Protein AF-0000000070125589 (afdb_homodimer)

Structure (mmCIF, N/CA/C/O backbone):
data_AF-0000000070125589-model_v1
#
loop_
_entity.id
_entity.type
_entity.pdbx_description
1 polymer 'Uncharacterized protein'
#
loop_
_atom_site.group_PDB
_atom_site.id
_atom_site.type_symbol
_atom_site.label_atom_id
_atom_site.label_alt_id
_atom_site.label_comp_id
_atom_site.label_asym_id
_atom_site.label_entity_id
_atom_site.label_seq_id
_atom_site.pdbx_PDB_ins_code
_atom_site.Cartn_x
_atom_site.Cartn_y
_atom_site.Cartn_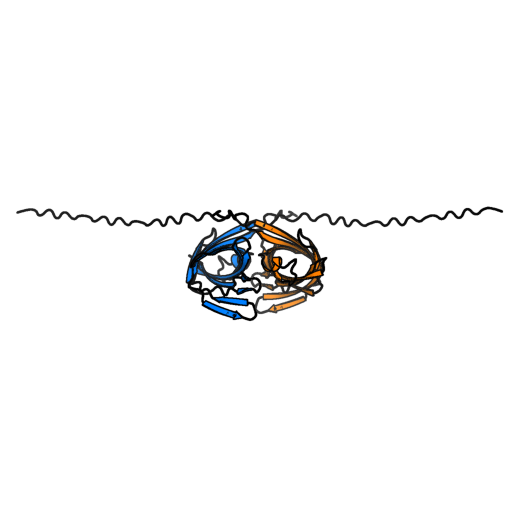z
_atom_site.occupancy
_atom_site.B_iso_or_equiv
_atom_site.auth_seq_id
_atom_site.auth_comp_id
_atom_site.auth_asym_id
_atom_site.auth_atom_id
_atom_site.pdbx_PDB_model_num
ATOM 1 N N . MET A 1 1 ? 28.406 68.312 46.125 1 35.88 1 MET A N 1
ATOM 2 C CA . MET A 1 1 ? 28.5 67.562 44.875 1 35.88 1 MET A CA 1
ATOM 3 C C . MET A 1 1 ? 27.922 66.125 45.031 1 35.88 1 MET A C 1
ATOM 5 O O . MET A 1 1 ? 28.516 65.312 45.719 1 35.88 1 MET A O 1
ATOM 9 N N . HIS A 1 2 ? 26.531 66.062 45.156 1 43.5 2 HIS A N 1
ATOM 10 C CA . HIS A 1 2 ? 25.656 64.938 45.406 1 43.5 2 HIS A CA 1
ATOM 11 C C . HIS A 1 2 ? 25.734 63.938 44.25 1 43.5 2 HIS A C 1
ATOM 13 O O . HIS A 1 2 ? 25.562 64.312 43.094 1 43.5 2 HIS A O 1
ATOM 19 N N . ILE A 1 3 ? 26.547 62.875 44.438 1 43.41 3 ILE A N 1
ATOM 20 C CA . ILE A 1 3 ? 26.859 61.781 43.531 1 43.41 3 ILE A CA 1
ATOM 21 C C . ILE A 1 3 ? 25.578 60.969 43.25 1 43.41 3 ILE A C 1
ATOM 23 O O . ILE A 1 3 ? 24.953 60.469 44.156 1 43.41 3 ILE A O 1
ATOM 27 N N . VAL A 1 4 ? 24.812 61.375 42.219 1 42.97 4 VAL A N 1
ATOM 28 C CA . VAL A 1 4 ? 23.625 60.656 41.75 1 42.97 4 VAL A CA 1
ATOM 29 C C . VAL A 1 4 ? 24.016 59.25 41.25 1 42.97 4 VAL A C 1
ATOM 31 O O . VAL A 1 4 ? 24.812 59.156 40.312 1 42.97 4 VAL A O 1
ATOM 34 N N . ALA A 1 5 ? 24.094 58.281 42.156 1 43.25 5 ALA A N 1
ATOM 35 C CA . ALA A 1 5 ? 24.344 56.906 41.812 1 43.25 5 ALA A CA 1
ATOM 36 C C . ALA A 1 5 ? 23.281 56.375 40.812 1 43.25 5 ALA A C 1
ATOM 38 O O . ALA A 1 5 ? 22.094 56.469 41.094 1 43.25 5 ALA A O 1
ATOM 39 N N . PHE A 1 6 ? 23.578 56.469 39.5 1 40.53 6 PHE A N 1
ATOM 40 C CA . PHE A 1 6 ? 22.734 55.938 38.438 1 40.53 6 PHE A CA 1
ATOM 41 C C . PHE A 1 6 ? 22.578 54.438 38.594 1 40.53 6 PHE A C 1
ATOM 43 O O . PHE A 1 6 ? 23.562 53.688 38.656 1 40.53 6 PHE A O 1
ATOM 50 N N . ILE A 1 7 ? 21.547 54 39.344 1 42.91 7 ILE A N 1
ATOM 51 C CA . ILE A 1 7 ? 21.234 52.562 39.5 1 42.91 7 ILE A CA 1
ATOM 52 C C . ILE A 1 7 ? 20.844 52 38.125 1 42.91 7 ILE A C 1
ATOM 54 O O . ILE A 1 7 ? 19.922 52.469 37.469 1 42.91 7 ILE A O 1
ATOM 58 N N . THR A 1 8 ? 21.828 51.625 37.312 1 44.28 8 THR A N 1
ATOM 59 C CA . THR A 1 8 ? 21.531 50.906 36.062 1 44.28 8 THR A CA 1
ATOM 60 C C . THR A 1 8 ? 20.766 49.625 36.344 1 44.28 8 THR A C 1
ATOM 62 O O . THR A 1 8 ? 21.25 48.75 37.031 1 44.28 8 THR A O 1
ATOM 65 N N . GLY A 1 9 ? 19.469 49.719 36.562 1 37.88 9 GLY A N 1
ATOM 66 C CA . GLY A 1 9 ? 18.672 48.531 36.719 1 37.88 9 GLY A CA 1
ATOM 67 C C . GLY A 1 9 ? 18.75 47.625 35.5 1 37.88 9 GLY A C 1
ATOM 68 O O . GLY A 1 9 ? 18.5 48.062 34.375 1 37.88 9 GLY A O 1
ATOM 69 N N . ALA A 1 10 ? 19.703 46.656 35.5 1 43.97 10 ALA A N 1
ATOM 70 C CA . ALA A 1 10 ? 19.781 45.625 34.469 1 43.97 10 ALA A CA 1
ATOM 71 C C . ALA A 1 10 ? 18.469 44.875 34.375 1 43.97 10 ALA A C 1
ATOM 73 O O . ALA A 1 10 ? 18.047 44.219 35.344 1 43.97 10 ALA A O 1
ATOM 74 N N . LEU A 1 11 ? 17.516 45.375 33.531 1 45.38 11 LEU A N 1
ATOM 75 C CA . LEU A 1 11 ? 16.344 44.562 33.219 1 45.38 11 LEU A CA 1
ATOM 76 C C . LEU A 1 11 ? 16.766 43.219 32.594 1 45.38 11 LEU A C 1
ATOM 78 O O . LEU A 1 11 ? 17.391 43.188 31.547 1 45.38 11 LEU A O 1
ATOM 82 N N . GLY A 1 12 ? 17.047 42.25 33.469 1 41.5 12 GLY A N 1
ATOM 83 C CA . GLY A 1 12 ? 17.25 40.906 32.969 1 41.5 12 GLY A CA 1
ATOM 84 C C . GLY A 1 12 ? 16.062 40.375 32.188 1 41.5 12 GLY A C 1
ATOM 85 O O . GLY A 1 12 ? 14.93 40.375 32.688 1 41.5 12 GLY A O 1
ATOM 86 N N . LEU A 1 13 ? 16.062 40.562 30.828 1 42.59 13 LEU A N 1
ATOM 87 C CA . LEU A 1 13 ? 15.062 39.938 29.969 1 42.59 13 LEU A CA 1
ATOM 88 C C . LEU A 1 13 ? 15 38.438 30.188 1 42.59 13 LEU A C 1
ATOM 90 O O . LEU A 1 13 ? 15.992 37.75 29.984 1 42.59 13 LEU A O 1
ATOM 94 N N . CYS A 1 14 ? 14.188 38 31.125 1 41.5 14 CYS A N 1
ATOM 95 C CA . CYS A 1 14 ? 13.914 36.562 31.234 1 41.5 14 CYS A CA 1
ATOM 96 C C . CYS A 1 14 ? 13.367 36.031 29.922 1 41.5 14 CYS A C 1
ATOM 98 O O . CYS A 1 14 ? 12.289 36.438 29.469 1 41.5 14 CYS A O 1
ATOM 100 N N . SER A 1 15 ? 14.172 35.688 29 1 43.81 15 SER A N 1
ATOM 101 C CA . SER A 1 15 ? 13.641 34.938 27.859 1 43.81 15 SER A CA 1
ATOM 102 C C . SER A 1 15 ? 12.867 33.719 28.297 1 43.81 15 SER A C 1
ATOM 104 O O . SER A 1 15 ? 13.422 32.844 28.953 1 43.81 15 SER A O 1
ATOM 106 N N . ALA A 1 16 ? 11.602 33.781 28.578 1 41.56 16 ALA A N 1
ATOM 107 C CA . ALA A 1 16 ? 10.805 32.594 28.734 1 41.56 16 ALA A CA 1
ATOM 108 C C . ALA A 1 16 ? 10.953 31.656 27.531 1 41.56 16 ALA A C 1
ATOM 110 O O . ALA A 1 16 ? 10.539 32 26.422 1 41.56 16 ALA A O 1
ATOM 111 N N . VAL A 1 17 ? 11.961 30.828 27.5 1 43.69 17 VAL A N 1
ATOM 112 C CA . VAL 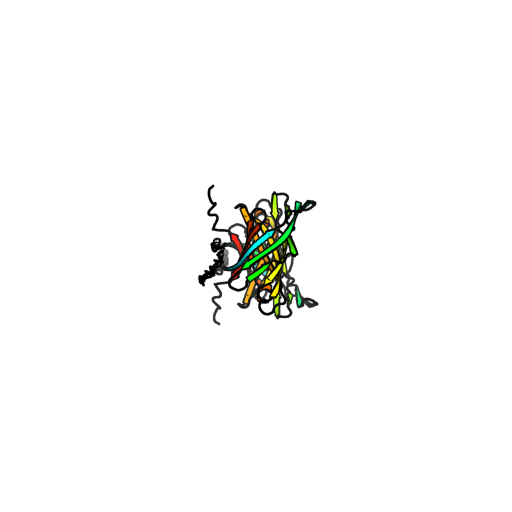A 1 17 ? 11.898 29.703 26.562 1 43.69 17 VAL A CA 1
ATOM 113 C C . VAL A 1 17 ? 10.57 28.969 26.734 1 43.69 17 VAL A C 1
ATOM 115 O O . VAL A 1 17 ? 10.273 28.453 27.812 1 43.69 17 VAL A O 1
ATOM 118 N N . VAL A 1 18 ? 9.516 29.422 26.078 1 38.03 18 VAL A N 1
ATOM 119 C CA . VAL A 1 18 ? 8.352 28.562 25.984 1 38.03 18 VAL A CA 1
ATOM 120 C C . VAL A 1 18 ? 8.789 27.141 25.594 1 38.03 18 VAL A C 1
ATOM 122 O O . VAL A 1 18 ? 9.289 26.922 24.484 1 38.03 18 VAL A O 1
ATOM 125 N N . ALA A 1 19 ? 9.312 26.344 26.469 1 38.72 19 ALA A N 1
ATOM 126 C CA . ALA A 1 19 ? 9.414 24.906 26.203 1 38.72 19 ALA A CA 1
ATOM 127 C C . ALA A 1 19 ? 8.086 24.359 25.672 1 38.72 19 ALA A C 1
ATOM 129 O O . ALA A 1 19 ? 7.082 24.359 26.391 1 38.72 19 ALA A O 1
ATOM 130 N N . SER A 1 20 ? 7.773 24.641 24.438 1 37.34 20 SER A N 1
ATOM 131 C CA . SER A 1 20 ? 6.688 23.797 23.953 1 37.34 20 SER A CA 1
ATOM 132 C C . SER A 1 20 ? 6.859 22.344 24.406 1 37.34 20 SER A C 1
ATOM 134 O O . SER A 1 20 ? 7.879 21.719 24.109 1 37.34 20 SER A O 1
ATOM 136 N N . ASN A 1 21 ? 6.574 22.094 25.625 1 37.94 21 ASN A N 1
ATOM 137 C CA . ASN A 1 21 ? 6.434 20.688 25.969 1 37.94 21 ASN A CA 1
ATOM 138 C C . ASN A 1 21 ? 5.691 19.922 24.875 1 37.94 21 ASN A C 1
ATOM 140 O O . ASN A 1 21 ? 4.461 19.891 24.859 1 37.94 21 ASN A O 1
ATOM 144 N N . LEU A 1 22 ? 6.086 20.016 23.672 1 37.81 22 LEU A N 1
ATOM 145 C CA . LEU A 1 22 ? 5.512 19 22.812 1 37.81 22 LEU A CA 1
ATOM 146 C C . LEU A 1 22 ? 5.402 17.672 23.547 1 37.81 22 LEU A C 1
ATOM 148 O O . LEU A 1 22 ? 6.418 17.031 23.859 1 37.81 22 LEU A O 1
ATOM 152 N N . GLU A 1 23 ? 4.613 17.672 24.641 1 41.19 23 GLU A N 1
ATOM 153 C CA . GLU A 1 23 ? 4.391 16.328 25.156 1 41.19 23 GLU A CA 1
ATOM 154 C C . GLU A 1 23 ? 4.555 15.281 24.062 1 41.19 23 GLU A C 1
ATOM 156 O O . GLU A 1 23 ? 4 15.422 22.969 1 41.19 23 GLU A O 1
ATOM 161 N N . ALA A 1 24 ? 5.656 14.68 24.031 1 46.47 24 ALA A N 1
AT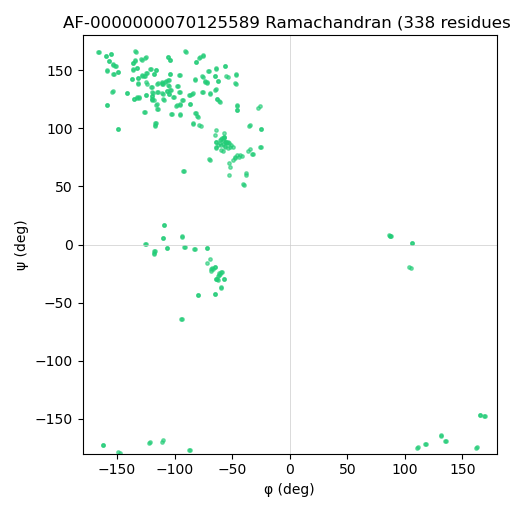OM 162 C CA . ALA A 1 24 ? 5.949 13.555 23.141 1 46.47 24 ALA A CA 1
ATOM 163 C C . ALA A 1 24 ? 4.695 12.727 22.875 1 46.47 24 ALA A C 1
ATOM 165 O O . ALA A 1 24 ? 4.133 12.133 23.797 1 46.47 24 ALA A O 1
ATOM 166 N N . ARG A 1 25 ? 3.867 13.219 22.031 1 56.66 25 ARG A N 1
ATOM 167 C CA . ARG A 1 25 ? 2.713 12.391 21.703 1 56.66 25 ARG A CA 1
ATOM 168 C C . ARG A 1 25 ? 3.088 10.906 21.703 1 56.66 25 ARG A C 1
ATOM 170 O O . ARG A 1 25 ? 4.117 10.523 21.125 1 56.66 25 ARG A O 1
ATOM 177 N N . GLN A 1 26 ? 2.676 10.289 22.812 1 58.25 26 GLN A N 1
ATOM 178 C CA . GLN A 1 26 ? 2.871 8.844 22.844 1 58.25 26 GLN A CA 1
ATOM 179 C C . GLN A 1 26 ? 2.43 8.203 21.531 1 58.25 26 GLN A C 1
ATOM 181 O O . GLN A 1 26 ? 1.366 8.539 21 1 58.25 26 GLN A O 1
ATOM 186 N N . LEU A 1 27 ? 3.383 7.668 20.906 1 62.53 27 LEU A N 1
ATOM 187 C CA . LEU A 1 27 ? 3.045 6.926 19.688 1 62.53 27 LEU A CA 1
ATOM 188 C C . LEU A 1 27 ? 1.847 6.016 19.922 1 62.53 27 LEU A C 1
ATOM 190 O O . LEU A 1 27 ? 1.78 5.32 20.938 1 62.53 27 LEU A O 1
ATOM 194 N N . ALA A 1 28 ? 0.842 6.301 19.141 1 69.5 28 ALA A N 1
ATOM 195 C CA . ALA A 1 28 ? -0.233 5.312 19.141 1 69.5 28 ALA A CA 1
ATOM 196 C C . ALA A 1 28 ? 0.322 3.9 19 1 69.5 28 ALA A C 1
ATOM 198 O O . ALA A 1 28 ? 1.454 3.715 18.547 1 69.5 28 ALA A O 1
ATOM 199 N N . PRO A 1 29 ? -0.378 2.969 19.656 1 78.88 29 PRO A N 1
ATOM 200 C CA . PRO A 1 29 ? 0.09 1.594 19.469 1 78.88 29 PRO A CA 1
ATOM 201 C C . PRO A 1 29 ? 0.347 1.252 18 1 78.88 29 PRO A C 1
ATOM 203 O O . PRO A 1 29 ? -0.386 1.708 17.125 1 78.88 29 PRO A O 1
ATOM 206 N N . VAL A 1 30 ? 1.392 0.561 17.781 1 86.12 30 VAL A N 1
ATOM 207 C CA . VAL A 1 30 ? 1.741 0.096 16.453 1 86.12 30 VAL A CA 1
ATOM 208 C C . VAL A 1 30 ? 0.643 -0.823 15.914 1 86.12 30 VAL A C 1
ATOM 210 O O . VAL A 1 30 ? 0.247 -1.779 16.594 1 86.12 30 VAL A O 1
ATOM 213 N N . PRO A 1 31 ? 0.12 -0.455 14.781 1 90.62 31 PRO A N 1
ATOM 214 C CA . PRO A 1 31 ? -0.862 -1.388 14.219 1 90.62 31 PRO A CA 1
ATOM 215 C C . PRO A 1 31 ? -0.299 -2.795 14.031 1 90.62 31 PRO A C 1
ATOM 217 O O . PRO A 1 31 ? 0.919 -2.969 13.945 1 90.62 31 PRO A O 1
ATOM 220 N N . SER A 1 32 ? -1.193 -3.732 14.07 1 92.5 32 SER A N 1
ATOM 221 C CA . SER A 1 32 ? -0.789 -5.113 13.828 1 92.5 32 SER A CA 1
ATOM 222 C C . SER A 1 32 ? -1.198 -5.574 12.43 1 92.5 32 SER A C 1
ATOM 224 O O . SER A 1 32 ? -2.025 -4.93 11.781 1 92.5 32 SER A O 1
ATOM 226 N N . LEU A 1 33 ? -0.507 -6.605 12 1 94.38 33 LEU A N 1
ATOM 227 C CA . LEU A 1 33 ? -0.841 -7.266 10.742 1 94.38 33 LEU A CA 1
ATOM 228 C C . LEU A 1 33 ? -1.53 -8.602 11 1 94.38 33 LEU A C 1
ATOM 230 O O . LEU A 1 33 ? -1.045 -9.414 11.797 1 94.38 33 LEU A O 1
ATOM 234 N N . THR A 1 34 ? -2.631 -8.75 10.344 1 94.38 34 THR A N 1
ATOM 235 C CA . THR A 1 34 ? -3.395 -9.992 10.438 1 94.38 34 THR A CA 1
ATOM 236 C C . THR A 1 34 ? -3.336 -10.766 9.117 1 94.38 34 THR A C 1
ATOM 238 O O . THR A 1 34 ? -3.447 -10.172 8.039 1 94.38 34 THR A O 1
ATOM 241 N N . HIS A 1 35 ? -3.201 -12.055 9.258 1 96.69 35 HIS A N 1
ATOM 242 C CA . HIS A 1 35 ? -3.113 -12.891 8.062 1 96.69 35 HIS A CA 1
ATOM 243 C C . HIS A 1 35 ? -4.395 -12.812 7.242 1 96.69 35 HIS A C 1
ATOM 245 O O . HIS A 1 35 ? -5.488 -13.031 7.766 1 96.69 35 HIS A O 1
ATOM 251 N N . LEU A 1 36 ? -4.223 -12.477 6.008 1 97.56 36 LEU A N 1
ATOM 252 C CA . LEU A 1 36 ? -5.352 -12.398 5.086 1 97.56 36 LEU A CA 1
ATOM 253 C C . LEU A 1 36 ? -5.523 -13.703 4.324 1 97.56 36 LEU A C 1
ATOM 255 O O . LEU A 1 36 ? -6.555 -14.367 4.449 1 97.56 36 LEU A O 1
ATOM 259 N N . TYR A 1 37 ? -4.574 -14.062 3.537 1 97.81 37 TYR A N 1
ATOM 260 C CA . TYR A 1 37 ? -4.496 -15.359 2.863 1 97.81 37 TYR A CA 1
ATOM 261 C C . TYR A 1 37 ? -3.07 -15.656 2.426 1 97.81 37 TYR A C 1
ATOM 263 O O . TYR A 1 37 ? -2.223 -14.766 2.389 1 97.81 37 TYR A O 1
ATOM 271 N N . SER A 1 38 ? -2.812 -16.938 2.137 1 97.62 38 SER A N 1
ATOM 272 C CA . SER A 1 38 ? -1.622 -17.406 1.424 1 97.62 38 SER A CA 1
ATOM 273 C C . SER A 1 38 ? -1.975 -17.922 0.033 1 97.62 38 SER A C 1
ATOM 275 O O . SER A 1 38 ? -2.992 -18.594 -0.145 1 97.62 38 SER A O 1
ATOM 277 N N . LEU A 1 39 ? -1.076 -17.5 -0.799 1 96.94 39 LEU A N 1
ATOM 278 C CA . LEU A 1 39 ? -1.322 -17.875 -2.189 1 96.94 39 LEU A CA 1
ATOM 279 C C . LEU A 1 39 ? -0.124 -18.609 -2.777 1 96.94 39 LEU A C 1
ATOM 281 O O . LEU A 1 39 ? 1.024 -18.266 -2.49 1 96.94 39 LEU A O 1
ATOM 285 N N . ASN A 1 40 ? -0.415 -19.641 -3.555 1 95.62 40 ASN A N 1
ATOM 286 C CA . ASN A 1 40 ? 0.524 -20.328 -4.43 1 95.62 40 ASN A CA 1
ATOM 287 C C . ASN A 1 40 ? 0.146 -20.172 -5.898 1 95.62 40 ASN A C 1
ATOM 289 O O . ASN A 1 40 ? -0.901 -20.656 -6.332 1 95.62 40 ASN A O 1
ATOM 293 N N . CYS A 1 41 ? 1.048 -19.516 -6.586 1 96.56 41 CYS A N 1
ATOM 294 C CA . CYS A 1 41 ? 0.748 -19.156 -7.965 1 96.56 41 CYS A CA 1
ATOM 295 C C . CYS A 1 41 ? 1.666 -19.891 -8.938 1 96.56 41 CYS A C 1
ATOM 297 O O . CYS A 1 41 ? 2.871 -20 -8.695 1 96.56 41 CYS A O 1
ATOM 299 N N . THR A 1 42 ? 1.059 -20.328 -10.016 1 97.38 42 THR A N 1
ATOM 300 C CA . THR A 1 42 ? 1.801 -20.922 -11.117 1 97.38 42 THR A CA 1
ATOM 301 C C . THR A 1 42 ? 2.055 -19.906 -12.219 1 97.38 42 THR A C 1
ATOM 303 O O . THR A 1 42 ? 1.15 -19.156 -12.594 1 97.38 42 THR A O 1
ATOM 306 N N . LEU A 1 43 ? 3.277 -19.969 -12.68 1 98.19 43 LEU A N 1
ATOM 307 C CA . LEU A 1 43 ? 3.684 -18.953 -13.656 1 98.19 43 LEU A CA 1
ATOM 308 C C . LEU A 1 43 ? 4.125 -19.609 -14.961 1 98.19 43 LEU A C 1
ATOM 310 O O . LEU A 1 43 ? 4.641 -20.734 -14.961 1 98.19 43 LEU A O 1
ATOM 314 N N . ASP A 1 44 ? 3.979 -18.938 -16.094 1 97.69 44 ASP A N 1
ATOM 315 C CA . ASP A 1 44 ? 4.664 -19.281 -17.328 1 97.69 44 ASP A CA 1
ATOM 316 C C . ASP A 1 44 ? 6 -18.547 -17.438 1 97.69 44 ASP A C 1
ATOM 318 O O . ASP A 1 44 ? 6.273 -17.625 -16.672 1 97.69 44 ASP A O 1
ATOM 322 N N . PRO A 1 45 ? 6.793 -19 -18.359 1 96.94 45 PRO A N 1
ATOM 323 C CA . PRO A 1 45 ? 8.078 -18.328 -18.547 1 96.94 45 PRO A CA 1
ATOM 324 C C . PRO A 1 45 ? 7.926 -16.828 -18.797 1 96.94 45 PRO A C 1
ATOM 326 O O . PRO A 1 45 ? 6.98 -16.406 -19.453 1 96.94 45 PRO A O 1
ATOM 329 N N . LYS A 1 46 ? 8.891 -16.125 -18.266 1 96.5 46 LYS A N 1
ATOM 330 C CA . LYS A 1 46 ? 8.891 -14.688 -18.438 1 96.5 46 LYS A CA 1
ATOM 331 C C . LYS A 1 46 ? 9.07 -14.32 -19.922 1 96.5 46 LYS A C 1
ATOM 333 O O . LYS A 1 46 ? 9.805 -14.984 -20.641 1 96.5 46 LYS A O 1
ATOM 338 N N . ILE A 1 47 ? 8.445 -13.273 -20.344 1 97.81 47 ILE A N 1
ATOM 339 C CA . ILE A 1 47 ? 8.617 -12.602 -21.625 1 97.81 47 ILE A CA 1
ATOM 340 C C . ILE A 1 47 ? 9.469 -11.344 -21.438 1 97.81 47 ILE A C 1
ATOM 342 O O . ILE A 1 47 ? 9.117 -10.453 -20.672 1 97.81 47 ILE A O 1
ATOM 346 N N . GLU A 1 48 ? 10.516 -11.227 -22.203 1 97.94 48 GLU A N 1
ATOM 347 C CA . GLU A 1 48 ? 11.375 -10.047 -22.141 1 97.94 48 GLU A CA 1
ATOM 348 C C . GLU A 1 48 ? 10.797 -8.898 -22.953 1 97.94 48 GLU A C 1
ATOM 350 O O . GLU A 1 48 ? 10.719 -8.984 -24.188 1 97.94 48 GLU A O 1
ATOM 355 N N . VAL A 1 49 ? 10.398 -7.871 -22.297 1 97.44 49 VAL A N 1
ATOM 356 C CA . VAL A 1 49 ? 9.992 -6.66 -23.016 1 97.44 49 VAL A CA 1
ATOM 357 C C . VAL A 1 49 ? 11.234 -5.875 -23.438 1 97.44 49 VAL A C 1
ATOM 359 O O . VAL A 1 49 ? 11.297 -5.359 -24.562 1 97.44 49 VAL A O 1
ATOM 362 N N . GLY A 1 50 ? 12.172 -5.793 -22.469 1 96.88 50 GLY A N 1
ATOM 363 C CA . GLY A 1 50 ? 13.469 -5.211 -22.797 1 96.88 50 GLY A CA 1
ATOM 364 C C . GLY A 1 50 ? 13.781 -3.963 -22 1 96.88 50 GLY A C 1
ATOM 365 O O . GLY A 1 50 ? 13.094 -3.656 -21.016 1 96.88 50 GLY A O 1
ATOM 366 N N . ASP A 1 51 ? 14.906 -3.254 -22.375 1 96.94 51 ASP A N 1
ATOM 367 C CA . ASP A 1 51 ? 15.344 -2.018 -21.734 1 96.94 51 ASP A CA 1
ATOM 368 C C . ASP A 1 51 ? 14.547 -0.822 -22.25 1 96.94 51 ASP A C 1
ATOM 370 O O . ASP A 1 51 ? 14.656 -0.452 -23.422 1 96.94 51 ASP A O 1
ATOM 374 N N . GLY A 1 52 ? 13.789 -0.357 -21.391 1 95.75 52 GLY A N 1
ATOM 375 C CA . GLY A 1 52 ? 13.016 0.829 -21.703 1 95.75 52 GLY A CA 1
ATOM 376 C C . GLY A 1 52 ? 13.461 2.061 -20.938 1 95.75 52 GLY A C 1
ATOM 377 O O . GLY A 1 52 ? 14.492 2.033 -20.266 1 95.75 52 GLY A O 1
ATOM 378 N N . PRO A 1 53 ? 12.688 3.119 -21 1 95.75 53 PRO A N 1
ATOM 379 C CA . PRO A 1 53 ? 13.094 4.379 -20.359 1 95.75 53 PRO A CA 1
ATOM 380 C C . PRO A 1 53 ? 13.133 4.285 -18.844 1 95.75 53 PRO A C 1
ATOM 382 O O . PRO A 1 53 ? 13.812 5.086 -18.188 1 95.75 53 PRO A O 1
ATOM 385 N N . TYR A 1 54 ? 12.453 3.344 -18.281 1 95.56 54 TYR A N 1
ATOM 386 C CA . TYR A 1 54 ? 12.344 3.273 -16.828 1 95.56 54 TYR A CA 1
ATOM 387 C C . TYR A 1 54 ? 13.188 2.129 -16.281 1 95.56 54 TYR A C 1
ATOM 389 O O . TYR A 1 54 ? 13.211 1.9 -15.07 1 95.56 54 TYR A O 1
ATOM 397 N N . GLY A 1 55 ? 13.781 1.395 -17.109 1 97.31 55 GLY A N 1
ATOM 398 C CA . GLY A 1 55 ? 14.539 0.212 -16.734 1 97.31 55 GLY A CA 1
ATOM 399 C C . GLY A 1 55 ? 14.188 -1.007 -17.562 1 97.31 55 GLY A C 1
ATOM 400 O O . GLY A 1 55 ? 13.617 -0.882 -18.641 1 97.31 55 GLY A O 1
ATOM 401 N N . LYS A 1 56 ? 14.602 -2.186 -17.062 1 98.44 56 LYS A N 1
ATOM 402 C CA . LYS A 1 56 ? 14.328 -3.434 -17.766 1 98.44 56 LYS A CA 1
ATOM 403 C C . LYS A 1 56 ? 12.953 -3.99 -17.391 1 98.44 56 LYS A C 1
ATOM 405 O O . LYS A 1 56 ? 12.703 -4.316 -16.234 1 98.44 56 LYS A O 1
ATOM 410 N N . ARG A 1 57 ? 12.102 -4.145 -18.406 1 98.56 57 ARG A N 1
ATOM 411 C CA . ARG A 1 57 ? 10.727 -4.586 -18.219 1 98.56 57 ARG A CA 1
ATOM 412 C C . ARG A 1 57 ? 10.547 -6.035 -18.672 1 98.56 57 ARG A C 1
ATOM 414 O O . ARG A 1 57 ? 11.086 -6.445 -19.703 1 98.56 57 ARG A O 1
ATOM 421 N N . VAL A 1 58 ? 9.797 -6.77 -17.812 1 98.44 58 VAL A N 1
ATOM 422 C CA . VAL A 1 58 ? 9.375 -8.117 -18.188 1 98.44 58 VAL A CA 1
ATOM 423 C C . VAL A 1 58 ? 7.867 -8.258 -17.984 1 98.44 58 VAL A C 1
ATOM 425 O O . VAL A 1 58 ? 7.246 -7.445 -17.297 1 98.44 58 VAL A O 1
ATOM 428 N N . ALA A 1 59 ? 7.316 -9.227 -18.656 1 98.56 59 ALA A N 1
ATOM 429 C CA . ALA A 1 59 ? 5.969 -9.711 -18.359 1 98.56 59 ALA A CA 1
ATOM 430 C C . ALA A 1 59 ? 5.992 -11.18 -17.969 1 98.56 59 ALA A C 1
ATOM 432 O O . ALA A 1 59 ? 6.523 -12.023 -18.703 1 98.56 59 ALA A O 1
ATOM 433 N N . ILE A 1 60 ? 5.457 -11.555 -16.797 1 98.44 60 ILE A N 1
ATOM 434 C CA . ILE A 1 60 ? 5.406 -12.93 -16.297 1 98.44 60 ILE A CA 1
ATOM 435 C C . ILE A 1 60 ? 3.953 -13.375 -16.172 1 98.44 60 ILE A C 1
ATOM 437 O O . ILE A 1 60 ? 3.256 -12.977 -15.234 1 98.44 60 ILE A O 1
ATOM 441 N N . PRO A 1 61 ? 3.523 -14.164 -17.062 1 98.62 61 PRO A N 1
ATOM 442 C CA . PRO A 1 61 ? 2.111 -14.555 -17.031 1 98.62 61 PRO A CA 1
ATOM 443 C C . PRO A 1 61 ? 1.743 -15.352 -15.789 1 98.62 61 PRO A C 1
ATOM 445 O O . PRO A 1 61 ? 2.492 -16.234 -15.375 1 98.62 61 PRO A O 1
ATOM 448 N N . ILE A 1 62 ? 0.694 -15.016 -15.195 1 98.31 62 ILE A N 1
ATOM 449 C CA . ILE A 1 62 ? 0.089 -15.727 -14.07 1 98.31 62 ILE A CA 1
ATOM 450 C C . ILE A 1 62 ? -1.003 -16.672 -14.586 1 98.31 62 ILE A C 1
ATOM 452 O O . ILE A 1 62 ? -2.029 -16.219 -15.094 1 98.31 62 ILE A O 1
ATOM 456 N N . ILE A 1 63 ? -0.9 -17.984 -14.344 1 98.38 63 ILE A N 1
ATOM 457 C CA . ILE A 1 63 ? -1.752 -18.875 -15.125 1 98.38 63 ILE A CA 1
ATOM 458 C C . ILE A 1 63 ? -2.566 -19.766 -14.18 1 98.38 63 ILE A C 1
ATOM 460 O O . ILE A 1 63 ? -3.277 -20.672 -14.625 1 98.38 63 ILE A O 1
ATOM 464 N N . GLY A 1 64 ? -2.418 -19.625 -12.938 1 98.25 64 GLY A N 1
ATOM 465 C CA . GLY A 1 64 ? -3.24 -20.406 -12.031 1 98.25 64 GLY A CA 1
ATOM 466 C C . GLY A 1 64 ? -2.68 -20.453 -10.617 1 98.25 64 GLY A C 1
ATOM 467 O O . GLY A 1 64 ? -1.71 -19.766 -10.305 1 98.25 64 GLY A O 1
ATOM 468 N N . GLY A 1 65 ? -3.371 -21.281 -9.789 1 98.19 65 GLY A N 1
ATOM 469 C CA . GLY A 1 65 ? -3 -21.469 -8.398 1 98.19 65 GLY A CA 1
ATOM 470 C C . GLY A 1 65 ? -4.184 -21.422 -7.449 1 98.19 65 GLY A C 1
ATOM 471 O O . GLY A 1 65 ? -5.336 -21.531 -7.879 1 98.19 65 GLY A O 1
ATOM 472 N N . THR A 1 66 ? -3.805 -21.359 -6.176 1 98.38 66 THR A N 1
ATOM 473 C CA . THR A 1 66 ? -4.82 -21.344 -5.129 1 98.38 66 THR A CA 1
ATOM 474 C C . THR A 1 66 ? -4.477 -20.297 -4.062 1 98.38 66 THR A C 1
ATOM 476 O O . THR A 1 66 ? -3.33 -19.844 -3.979 1 98.38 66 THR A O 1
ATOM 479 N N . PHE A 1 67 ? -5.473 -19.891 -3.406 1 98.25 67 PHE A N 1
ATOM 480 C CA . PHE A 1 67 ? -5.281 -19.062 -2.217 1 98.25 67 PHE A CA 1
ATOM 481 C C . PHE A 1 67 ? -6.195 -19.516 -1.088 1 98.25 67 PHE A C 1
ATOM 483 O O . PHE A 1 67 ? -7.289 -20.031 -1.337 1 98.25 67 PHE A O 1
ATOM 490 N N . GLU A 1 68 ? -5.711 -19.297 0.153 1 98.19 68 GLU A N 1
ATOM 491 C CA . GLU A 1 68 ? -6.492 -19.703 1.319 1 98.19 68 GLU A CA 1
ATOM 492 C C . GLU A 1 68 ? -6.145 -18.844 2.537 1 98.19 68 GLU A C 1
ATOM 494 O O . GLU A 1 68 ? -4.969 -18.625 2.822 1 98.19 68 GLU A O 1
ATOM 499 N N . GLY A 1 69 ? -7.164 -18.406 3.15 1 97.38 69 GLY A N 1
ATOM 500 C CA . GLY A 1 69 ? -7.07 -17.703 4.422 1 97.38 69 GLY A CA 1
ATOM 501 C C . GLY A 1 69 ? -8.281 -17.922 5.312 1 97.38 69 GLY A C 1
ATOM 502 O O . GLY A 1 69 ? -9.18 -18.688 4.969 1 97.38 69 GLY A O 1
ATOM 503 N N . PRO A 1 70 ? -8.281 -17.297 6.48 1 97.19 70 PRO A N 1
ATOM 504 C CA . PRO A 1 70 ? -9.344 -17.531 7.461 1 97.19 70 PRO A CA 1
ATOM 505 C C . PRO A 1 70 ? -10.719 -17.125 6.945 1 97.19 70 PRO A C 1
ATOM 507 O O . PRO A 1 70 ? -11.727 -17.719 7.344 1 97.19 70 PRO A O 1
ATOM 510 N N . ARG A 1 71 ? -10.734 -16.141 5.992 1 97.31 71 ARG A N 1
ATOM 511 C CA . ARG A 1 71 ? -12.039 -15.57 5.656 1 97.31 71 ARG A CA 1
ATOM 512 C C . ARG A 1 71 ? -12.375 -15.82 4.191 1 97.31 71 ARG A C 1
ATOM 514 O O . ARG A 1 71 ? -13.484 -15.516 3.744 1 97.31 71 ARG A O 1
ATOM 521 N N . LEU A 1 72 ? -11.445 -16.312 3.453 1 97.5 72 LEU A N 1
ATOM 522 C CA . LEU A 1 72 ? -11.672 -16.547 2.031 1 97.5 72 LEU A CA 1
ATOM 523 C C . LEU A 1 72 ? -10.695 -17.578 1.481 1 97.5 72 LEU A C 1
ATOM 525 O O . LEU A 1 72 ? -9.586 -17.719 1.993 1 97.5 72 LEU A O 1
ATOM 529 N N . LYS A 1 73 ? -11.133 -18.281 0.518 1 98.5 73 LYS A N 1
ATOM 530 C CA . LYS A 1 73 ? -10.32 -19.266 -0.195 1 98.5 73 LYS A CA 1
ATOM 531 C C . LYS A 1 73 ? -10.836 -19.469 -1.616 1 98.5 73 LYS A C 1
ATOM 533 O O . LYS A 1 73 ? -12.008 -19.203 -1.905 1 98.5 73 LYS A O 1
ATOM 538 N N . GLY A 1 74 ? -9.938 -19.906 -2.504 1 98.69 74 GLY A N 1
ATOM 539 C CA . GLY A 1 74 ? -10.336 -20.156 -3.879 1 98.69 74 GLY A CA 1
ATOM 540 C C . GLY A 1 74 ? -9.164 -20.391 -4.809 1 98.69 74 GLY A C 1
ATOM 541 O O . GLY A 1 74 ? -8.172 -21.016 -4.426 1 98.69 74 GLY A O 1
ATOM 542 N N . THR A 1 75 ? -9.375 -19.953 -6.066 1 98.81 75 THR A N 1
ATOM 543 C CA . THR A 1 75 ? -8.375 -20.203 -7.102 1 98.81 75 THR A CA 1
ATOM 544 C C . THR A 1 75 ? -7.969 -18.891 -7.777 1 98.81 75 THR A C 1
ATOM 546 O O . THR A 1 75 ? -8.648 -17.875 -7.637 1 98.81 75 THR A O 1
ATOM 549 N N . ILE A 1 76 ? -6.824 -18.984 -8.406 1 98.56 76 ILE A N 1
ATOM 550 C CA . ILE A 1 76 ? -6.312 -17.891 -9.219 1 98.56 76 ILE A CA 1
ATOM 551 C C . ILE A 1 76 ? -6.695 -18.109 -10.68 1 98.56 76 ILE A C 1
ATOM 553 O O . ILE A 1 76 ? -6.477 -19.188 -11.227 1 98.56 76 ILE A O 1
ATOM 557 N N . ARG A 1 77 ? -7.238 -17.094 -11.32 1 97.62 77 ARG A N 1
ATOM 558 C CA . ARG A 1 77 ? -7.637 -17.156 -12.727 1 97.62 77 ARG A CA 1
ATOM 559 C C . ARG A 1 77 ? -6.418 -17.125 -13.641 1 97.62 77 ARG A C 1
ATOM 561 O O . ARG A 1 77 ? -5.445 -16.422 -13.367 1 97.62 77 ARG A O 1
ATOM 568 N N . ASN A 1 78 ? -6.52 -17.953 -14.688 1 98.06 78 ASN A N 1
ATOM 569 C CA . ASN A 1 78 ? -5.543 -17.766 -15.758 1 98.06 78 ASN A CA 1
ATOM 570 C C . ASN A 1 78 ? -5.777 -16.469 -16.516 1 98.06 78 ASN A C 1
ATOM 572 O O . ASN A 1 78 ? -6.293 -16.484 -17.641 1 98.06 78 ASN A O 1
ATOM 576 N N . LEU A 1 79 ? -5.465 -15.477 -15.898 1 97.31 79 LEU A N 1
ATOM 577 C CA . LEU A 1 79 ? -5.695 -14.117 -16.359 1 97.31 79 LEU A CA 1
ATOM 578 C C . LEU A 1 79 ? -4.762 -13.133 -15.664 1 97.31 79 LEU A C 1
ATOM 580 O O . LEU A 1 79 ? -4.75 -13.047 -14.438 1 97.31 79 LEU A O 1
ATOM 584 N N . GLY A 1 80 ? -3.934 -12.422 -16.469 1 98.12 80 GLY A N 1
ATOM 585 C CA . GLY A 1 80 ? -3.092 -11.375 -15.914 1 98.12 80 GLY A CA 1
ATOM 586 C C . GLY A 1 80 ? -1.615 -11.727 -15.93 1 98.12 80 GLY A C 1
ATOM 587 O O . GLY A 1 80 ? -1.218 -12.734 -16.516 1 98.12 80 GLY A O 1
ATOM 588 N N . ALA A 1 81 ? -0.812 -10.836 -15.336 1 98.69 81 ALA A N 1
ATOM 589 C CA . ALA A 1 81 ? 0.643 -10.961 -15.352 1 98.69 81 ALA A CA 1
ATOM 590 C C . ALA A 1 81 ? 1.285 -10.031 -14.336 1 98.69 81 ALA A C 1
ATOM 592 O O . ALA A 1 81 ? 0.608 -9.18 -13.742 1 98.69 81 ALA A O 1
ATOM 593 N N . ASP A 1 82 ? 2.52 -10.297 -14.094 1 98.62 82 ASP A N 1
ATOM 594 C CA . ASP A 1 82 ? 3.432 -9.336 -13.492 1 98.62 82 ASP A CA 1
ATOM 595 C C . ASP A 1 82 ? 4.223 -8.586 -14.555 1 98.62 82 ASP A C 1
ATOM 597 O O . ASP A 1 82 ? 5.066 -9.172 -15.242 1 98.62 82 ASP A O 1
ATOM 601 N N . TRP A 1 83 ? 3.953 -7.336 -14.68 1 98.75 83 TRP A N 1
ATOM 602 C CA . TRP A 1 83 ? 4.781 -6.5 -15.539 1 98.75 83 TRP A CA 1
ATOM 603 C C . TRP A 1 83 ? 5.906 -5.848 -14.742 1 98.75 83 TRP A C 1
ATOM 605 O O . TRP A 1 83 ? 6.039 -4.621 -14.727 1 98.75 83 TRP A O 1
ATOM 615 N N . GLY A 1 84 ? 6.777 -6.664 -14.203 1 98.5 84 GLY A N 1
ATOM 616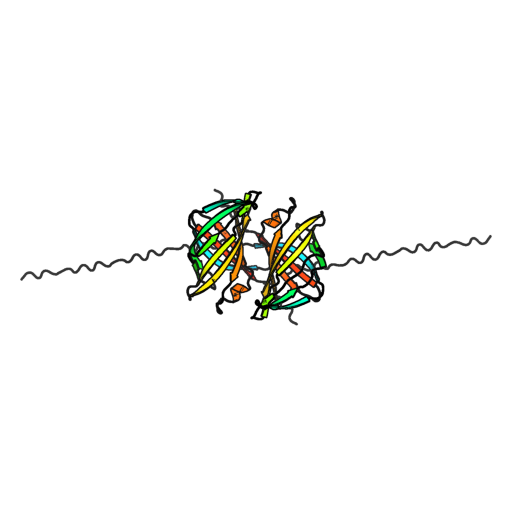 C CA . GLY A 1 84 ? 7.82 -6.227 -13.289 1 98.5 84 GLY A CA 1
ATOM 617 C C . GLY A 1 84 ? 8.898 -5.406 -13.969 1 98.5 84 GLY A C 1
ATOM 618 O O . GLY A 1 84 ? 9.18 -5.598 -15.156 1 98.5 84 GLY A O 1
ATOM 619 N N . LEU A 1 85 ? 9.469 -4.508 -13.234 1 98.62 85 LEU A N 1
ATOM 620 C CA . LEU A 1 85 ? 10.516 -3.613 -13.719 1 98.62 85 LEU A CA 1
ATOM 621 C C . LEU A 1 85 ? 11.766 -3.715 -12.844 1 98.62 85 LEU A C 1
ATOM 623 O O . LEU A 1 85 ? 11.68 -3.643 -11.617 1 98.62 85 LEU A O 1
ATOM 627 N N . THR A 1 86 ? 12.922 -3.93 -13.453 1 98.5 86 THR A N 1
ATOM 628 C CA . THR A 1 86 ? 14.195 -3.736 -12.773 1 98.5 86 THR A CA 1
ATOM 629 C C . THR A 1 86 ? 14.734 -2.328 -13.023 1 98.5 86 THR A C 1
ATOM 631 O O . THR A 1 86 ? 14.953 -1.935 -14.172 1 98.5 86 THR A O 1
ATOM 634 N N . ASP A 1 87 ? 14.984 -1.631 -11.906 1 97.62 87 ASP A N 1
ATOM 635 C CA . ASP A 1 87 ? 15.352 -0.227 -12.07 1 97.62 87 ASP A CA 1
ATOM 636 C C . ASP A 1 87 ? 16.844 -0.072 -12.289 1 97.62 87 ASP A C 1
ATOM 638 O O . ASP A 1 87 ? 17.562 -1.063 -12.445 1 97.62 87 ASP A O 1
ATOM 642 N N . ASN A 1 88 ? 17.266 1.155 -12.383 1 95.44 88 ASN A N 1
ATOM 643 C CA . ASN A 1 88 ? 18.641 1.448 -12.742 1 95.44 88 ASN A CA 1
ATOM 644 C C . ASN A 1 88 ? 19.594 1.114 -11.602 1 95.44 88 ASN A C 1
ATOM 646 O O . ASN A 1 88 ? 20.812 1.189 -11.766 1 95.44 88 ASN A O 1
ATOM 650 N N . ARG A 1 89 ? 19.109 0.706 -10.516 1 96.25 89 ARG A N 1
ATOM 651 C CA . ARG A 1 89 ? 19.953 0.264 -9.414 1 96.25 89 ARG A CA 1
ATOM 652 C C . ARG A 1 89 ? 19.844 -1.245 -9.219 1 96.25 89 ARG A C 1
ATOM 654 O O . ARG A 1 89 ? 20.312 -1.778 -8.211 1 96.25 89 ARG A O 1
ATOM 661 N N . GLY A 1 90 ? 19.156 -1.865 -10.094 1 96.88 90 GLY A N 1
ATOM 662 C CA . GLY A 1 90 ? 19.094 -3.318 -10.117 1 96.88 90 GLY A CA 1
ATOM 663 C C . GLY A 1 90 ? 18.016 -3.893 -9.234 1 96.88 90 GLY A C 1
ATOM 664 O O . GLY A 1 90 ? 17.953 -5.102 -9.008 1 96.88 90 GLY A O 1
ATOM 665 N N . ILE A 1 91 ? 17.203 -3.045 -8.695 1 97.81 91 ILE A N 1
ATOM 666 C CA . ILE A 1 91 ? 16.125 -3.514 -7.828 1 97.81 91 ILE A CA 1
ATOM 667 C C . ILE A 1 91 ? 14.906 -3.867 -8.664 1 97.81 91 ILE A C 1
ATOM 669 O O . ILE A 1 91 ? 14.461 -3.074 -9.5 1 97.81 91 ILE A O 1
ATOM 673 N N . PHE A 1 92 ? 14.359 -5.086 -8.461 1 98 92 PHE A N 1
ATOM 674 C CA . PHE A 1 92 ? 13.164 -5.539 -9.156 1 98 92 PHE A CA 1
ATOM 675 C C . PHE A 1 92 ? 11.906 -5.062 -8.438 1 98 92 PHE A C 1
ATOM 677 O O . PHE A 1 92 ? 11.781 -5.219 -7.223 1 98 92 PHE A O 1
ATOM 684 N N . HIS A 1 93 ? 10.992 -4.465 -9.164 1 98.56 93 HIS A N 1
ATOM 685 C CA . HIS A 1 93 ? 9.688 -4.008 -8.703 1 98.56 93 HIS A CA 1
ATOM 686 C C . HIS A 1 93 ? 8.555 -4.75 -9.414 1 98.56 93 HIS A C 1
ATOM 688 O O . HIS A 1 93 ? 8.227 -4.43 -10.555 1 98.56 93 HIS A O 1
ATOM 694 N N . PRO A 1 94 ? 7.961 -5.715 -8.711 1 98.62 94 PRO A N 1
ATOM 695 C CA . PRO A 1 94 ? 6.766 -6.309 -9.32 1 98.62 94 PRO A CA 1
ATOM 696 C C . PRO A 1 94 ? 5.625 -5.305 -9.469 1 98.62 94 PRO A C 1
ATOM 698 O O . PRO A 1 94 ? 5.527 -4.352 -8.695 1 98.62 94 PRO A O 1
ATOM 701 N N . ASP A 1 95 ? 4.832 -5.512 -10.406 1 98.62 95 ASP A N 1
ATOM 702 C CA . ASP A 1 95 ? 3.607 -4.777 -10.711 1 98.62 95 ASP A CA 1
ATOM 703 C C . ASP A 1 95 ? 2.576 -5.691 -11.375 1 98.62 95 ASP A C 1
ATOM 705 O O . ASP A 1 95 ? 2.623 -5.91 -12.586 1 98.62 95 ASP A O 1
ATOM 709 N N . THR A 1 96 ? 1.629 -6.172 -10.602 1 98.75 96 THR A N 1
ATOM 710 C CA . THR A 1 96 ? 0.777 -7.246 -11.102 1 98.75 96 THR A CA 1
ATOM 711 C C . THR A 1 96 ? -0.671 -6.781 -11.211 1 98.75 96 THR A C 1
ATOM 713 O O . THR A 1 96 ? -1.101 -5.887 -10.477 1 98.75 96 THR A O 1
ATOM 716 N N . ARG A 1 97 ? -1.364 -7.355 -12.141 1 98.69 97 ARG A N 1
ATOM 717 C CA . ARG A 1 97 ? -2.82 -7.418 -12.227 1 98.69 97 ARG A CA 1
ATOM 718 C C . ARG A 1 97 ? -3.291 -8.836 -12.531 1 98.69 97 ARG A C 1
ATOM 720 O O . ARG A 1 97 ? -2.795 -9.477 -13.461 1 98.69 97 ARG A O 1
ATOM 727 N N . TYR A 1 98 ? -4.184 -9.297 -11.695 1 98.62 98 TYR A N 1
ATOM 728 C CA . TYR A 1 98 ? -4.754 -10.625 -11.891 1 98.62 98 TYR A CA 1
ATOM 729 C C . TYR A 1 98 ? -6.047 -10.789 -11.094 1 98.62 98 TYR A C 1
ATOM 731 O O . TYR A 1 98 ? -6.629 -9.805 -10.641 1 98.62 98 TYR A O 1
ATOM 739 N N . GLY A 1 99 ? -6.559 -12.055 -11.094 1 98.5 99 GLY A N 1
ATOM 740 C CA . GLY A 1 99 ? -7.871 -12.25 -10.508 1 98.5 99 GLY A CA 1
ATOM 741 C C . GLY A 1 99 ? -7.957 -13.492 -9.641 1 98.5 99 GLY A C 1
ATOM 742 O O . GLY A 1 99 ? -7.375 -14.531 -9.977 1 98.5 99 GLY A O 1
ATOM 743 N N . LEU A 1 100 ? -8.711 -13.328 -8.562 1 98.56 100 LEU A N 1
ATOM 744 C CA . LEU A 1 100 ? -9.062 -14.453 -7.707 1 98.56 100 LEU A CA 1
ATOM 745 C C . LEU A 1 100 ? -10.539 -14.82 -7.875 1 98.56 100 LEU A C 1
ATOM 747 O O . LEU A 1 100 ? -11.391 -13.945 -8.031 1 98.56 100 LEU A O 1
ATOM 751 N N . THR A 1 101 ? -10.766 -16.047 -7.871 1 98.81 101 THR A N 1
ATOM 752 C CA . THR A 1 101 ? -12.125 -16.562 -7.781 1 98.81 101 THR A CA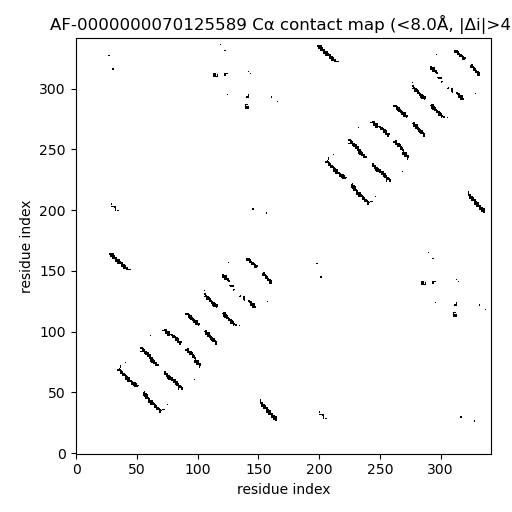 1
ATOM 753 C C . THR A 1 101 ? -12.32 -17.344 -6.488 1 98.81 101 THR A C 1
ATOM 755 O O . THR A 1 101 ? -11.648 -18.344 -6.258 1 98.81 101 THR A O 1
ATOM 758 N N . THR A 1 102 ? -13.281 -16.844 -5.684 1 98.81 102 THR A N 1
ATOM 759 C CA . THR A 1 102 ? -13.539 -17.562 -4.438 1 98.81 102 THR A CA 1
ATOM 760 C C . THR A 1 102 ? -14.328 -18.844 -4.707 1 98.81 102 THR A C 1
ATOM 762 O O . THR A 1 102 ? -14.969 -18.984 -5.75 1 98.81 102 THR A O 1
ATOM 765 N N . ASP A 1 103 ? -14.289 -19.734 -3.703 1 98.62 103 ASP A N 1
ATOM 766 C CA . ASP A 1 103 ? -14.984 -21.016 -3.832 1 98.62 103 ASP A CA 1
ATOM 767 C C . ASP A 1 103 ? -16.484 -20.797 -3.998 1 98.62 103 ASP A C 1
ATOM 769 O O . ASP A 1 103 ? -17.156 -21.594 -4.656 1 98.62 103 ASP A O 1
ATOM 773 N N . ASP A 1 104 ? -16.938 -19.797 -3.445 1 98.44 104 ASP A N 1
ATOM 774 C CA . ASP A 1 104 ? -18.375 -19.531 -3.525 1 98.44 104 ASP A CA 1
ATOM 775 C C . ASP A 1 104 ? -18.703 -18.609 -4.699 1 98.44 104 ASP A C 1
ATOM 777 O O . ASP A 1 104 ? -19.797 -18.062 -4.781 1 98.44 104 ASP A O 1
ATOM 781 N N . GLY A 1 105 ? -17.734 -18.281 -5.543 1 98.44 105 GLY A N 1
ATOM 782 C CA . GLY A 1 105 ? -18.031 -17.766 -6.871 1 98.44 105 GLY A CA 1
ATOM 783 C C . GLY A 1 105 ? -17.781 -16.281 -7.012 1 98.44 105 GLY A C 1
ATOM 784 O O . GLY A 1 105 ? -17.984 -15.703 -8.078 1 98.44 105 GLY A O 1
ATOM 785 N N . ALA A 1 106 ? -17.312 -15.641 -5.984 1 98.75 106 ALA A N 1
ATOM 786 C CA . ALA A 1 106 ? -17.031 -14.211 -6.09 1 98.75 106 ALA A CA 1
ATOM 787 C C . ALA A 1 106 ? -15.742 -13.969 -6.871 1 98.75 106 ALA A C 1
ATOM 789 O O . ALA A 1 106 ? -14.789 -14.742 -6.762 1 98.75 106 ALA A O 1
ATOM 790 N N . GLU A 1 107 ? -15.734 -12.844 -7.652 1 98.81 107 GLU A N 1
ATOM 791 C CA . GLU A 1 107 ? -14.555 -12.406 -8.383 1 98.81 107 GLU A CA 1
ATOM 792 C C . GLU A 1 107 ? -13.891 -11.219 -7.688 1 98.81 107 GLU A C 1
ATOM 794 O O . GLU A 1 107 ? -14.57 -10.281 -7.258 1 98.81 107 GLU A O 1
ATOM 799 N N . ILE A 1 108 ? -12.578 -11.336 -7.547 1 98.75 108 ILE A N 1
ATOM 800 C CA . ILE A 1 108 ? -11.789 -10.281 -6.918 1 98.75 108 ILE A CA 1
ATOM 801 C C . ILE A 1 108 ? -10.656 -9.859 -7.844 1 98.75 108 ILE A C 1
ATOM 803 O O . ILE A 1 108 ? -9.797 -10.672 -8.195 1 98.75 108 ILE A O 1
ATOM 807 N N . TYR A 1 109 ? -10.688 -8.633 -8.336 1 98.88 109 TYR A N 1
ATOM 808 C CA . TYR A 1 109 ? -9.578 -8.016 -9.055 1 98.88 109 TYR A CA 1
ATOM 809 C C . TYR A 1 109 ? -8.484 -7.582 -8.094 1 98.88 109 TYR A C 1
ATOM 811 O O . TYR A 1 109 ? -8.758 -6.938 -7.078 1 98.88 109 TYR A O 1
ATOM 819 N N . ILE A 1 110 ? -7.23 -7.945 -8.406 1 98.5 110 ILE A N 1
ATOM 820 C CA . ILE A 1 110 ? -6.152 -7.648 -7.477 1 98.5 110 ILE A CA 1
ATOM 821 C C . ILE A 1 110 ? -4.988 -7 -8.219 1 98.5 110 ILE A C 1
ATOM 823 O O . ILE A 1 110 ? -4.637 -7.418 -9.328 1 98.5 110 ILE A O 1
ATOM 827 N N . ARG A 1 111 ? -4.438 -6.004 -7.59 1 98.75 111 ARG A N 1
ATOM 828 C CA . ARG A 1 111 ? -3.146 -5.422 -7.949 1 98.75 111 ARG A CA 1
ATOM 829 C C . ARG A 1 111 ? -2.15 -5.547 -6.801 1 98.75 111 ARG A C 1
ATOM 831 O O . ARG A 1 111 ? -2.482 -5.254 -5.648 1 98.75 111 ARG A O 1
ATOM 838 N N . THR A 1 112 ? -0.972 -6.035 -7.098 1 98.75 112 THR A N 1
ATOM 839 C CA . THR A 1 112 ? 0.123 -6 -6.137 1 98.75 112 THR A CA 1
ATOM 840 C C . THR A 1 112 ? 1.354 -5.332 -6.742 1 98.75 112 THR A C 1
ATOM 842 O O . THR A 1 112 ? 1.601 -5.449 -7.941 1 98.75 112 THR A O 1
ATOM 845 N N . PHE A 1 113 ? 2.051 -4.629 -5.898 1 98.81 113 PHE A N 1
ATOM 846 C CA . PHE A 1 113 ? 3.287 -3.98 -6.316 1 98.81 113 PHE A CA 1
ATOM 847 C C . PHE A 1 113 ? 4.191 -3.715 -5.117 1 98.81 113 PHE A C 1
ATOM 849 O O . PHE A 1 113 ? 3.721 -3.646 -3.98 1 98.81 113 PHE A O 1
ATOM 856 N N . GLY A 1 114 ? 5.418 -3.566 -5.41 1 98.56 114 GLY A N 1
ATOM 857 C CA . GLY A 1 114 ? 6.426 -3.359 -4.383 1 98.56 114 GLY A CA 1
ATOM 858 C C . GLY A 1 114 ? 7.844 -3.553 -4.887 1 98.56 114 GLY A C 1
ATOM 859 O O . GLY A 1 114 ? 8.164 -3.164 -6.012 1 98.56 114 GLY A O 1
ATOM 860 N N . SER A 1 115 ? 8.648 -4.059 -3.943 1 98.5 115 SER A N 1
ATOM 861 C CA . SER A 1 115 ? 10.047 -4.113 -4.336 1 98.5 115 SER A CA 1
ATOM 862 C C . SER A 1 115 ? 10.766 -5.285 -3.672 1 98.5 115 SER A C 1
ATOM 864 O O . SER A 1 115 ? 10.445 -5.656 -2.543 1 98.5 115 SER A O 1
ATOM 866 N N . LYS A 1 116 ? 11.711 -5.758 -4.406 1 97.44 116 LYS A N 1
ATOM 867 C CA . LYS A 1 116 ? 12.656 -6.695 -3.812 1 97.44 116 LYS A CA 1
ATOM 868 C C . LYS A 1 116 ? 13.438 -6.039 -2.674 1 97.44 116 LYS A C 1
ATOM 870 O O . LYS A 1 116 ? 13.852 -4.883 -2.783 1 97.44 116 LYS A O 1
ATOM 875 N N . GLN A 1 117 ? 13.625 -6.871 -1.634 1 95.25 117 GLN A N 1
ATOM 876 C CA . GLN A 1 117 ? 14.312 -6.395 -0.437 1 95.25 117 GLN A CA 1
ATOM 877 C C . GLN A 1 117 ? 15.727 -6.953 -0.357 1 95.25 117 GLN A C 1
ATOM 879 O O . GLN A 1 117 ? 16.047 -7.957 -0.999 1 95.25 117 GLN A O 1
ATOM 884 N N . PRO A 1 118 ? 16.562 -6.309 0.461 1 89.38 118 PRO A N 1
ATOM 885 C CA . PRO A 1 118 ? 17.938 -6.781 0.603 1 89.38 118 PRO A CA 1
ATOM 886 C C . PRO A 1 118 ? 18.016 -8.203 1.151 1 89.38 118 PRO A C 1
ATOM 888 O O . PRO A 1 118 ? 18.984 -8.93 0.868 1 89.38 118 PRO A O 1
ATOM 891 N N . ASP A 1 119 ? 17.016 -8.648 1.858 1 84.12 119 ASP A N 1
ATOM 892 C CA . ASP A 1 119 ? 17.047 -9.984 2.445 1 84.12 119 ASP A CA 1
ATOM 893 C C . ASP A 1 119 ? 16.609 -11.039 1.43 1 84.12 119 ASP A C 1
ATOM 895 O O . ASP A 1 119 ? 16.531 -12.227 1.751 1 84.12 119 ASP A O 1
ATOM 899 N N . GLY A 1 120 ? 16.219 -10.594 0.297 1 86.12 120 GLY A N 1
ATOM 900 C CA . GLY A 1 120 ? 15.875 -11.516 -0.775 1 86.12 120 GLY A CA 1
ATOM 901 C C . GLY A 1 120 ? 14.383 -11.633 -1.001 1 86.12 120 GLY A C 1
ATOM 902 O O . GLY A 1 120 ? 13.938 -12.102 -2.051 1 86.12 120 GLY A O 1
ATOM 903 N N . GLY A 1 121 ? 13.648 -11.266 -0.037 1 90.12 121 GLY A N 1
ATOM 904 C CA . GLY A 1 121 ? 12.203 -11.281 -0.22 1 90.12 121 GLY A CA 1
ATOM 905 C C . GLY A 1 121 ? 11.695 -10.094 -1.014 1 90.12 121 GLY A C 1
ATOM 906 O O . GLY A 1 121 ? 12.438 -9.133 -1.258 1 90.12 121 GLY A O 1
ATOM 907 N N . ILE A 1 122 ? 10.5 -10.25 -1.53 1 96.25 122 ILE A N 1
ATOM 908 C CA . ILE A 1 122 ? 9.797 -9.141 -2.164 1 96.25 122 ILE A CA 1
ATOM 909 C C . ILE A 1 122 ? 8.609 -8.727 -1.302 1 96.25 122 ILE A C 1
ATOM 911 O O . ILE A 1 122 ? 7.789 -9.562 -0.915 1 96.25 122 ILE A O 1
ATOM 915 N N . TYR A 1 123 ? 8.57 -7.461 -0.953 1 97.81 123 TYR A N 1
ATOM 916 C CA . TYR A 1 123 ? 7.426 -6.934 -0.221 1 97.81 123 TYR A CA 1
ATOM 917 C C . TYR A 1 123 ? 6.426 -6.281 -1.169 1 97.81 123 TYR A C 1
ATOM 919 O O . TYR A 1 123 ? 6.816 -5.691 -2.18 1 97.81 123 TYR A O 1
ATOM 927 N N . LEU A 1 124 ? 5.137 -6.445 -0.771 1 98.38 124 LEU A N 1
ATOM 928 C CA . LEU A 1 124 ? 4.086 -6 -1.68 1 98.38 124 LEU A CA 1
ATOM 929 C C . LEU A 1 124 ? 3.049 -5.16 -0.943 1 98.38 124 LEU A C 1
ATOM 931 O O . LEU A 1 124 ? 2.701 -5.461 0.201 1 98.38 124 LEU A O 1
ATOM 935 N N . HIS A 1 125 ? 2.559 -4.137 -1.658 1 98.88 125 HIS A N 1
ATOM 936 C CA . HIS A 1 125 ? 1.218 -3.623 -1.409 1 98.88 125 HIS A CA 1
ATOM 937 C C . HIS A 1 125 ? 0.162 -4.461 -2.121 1 98.88 125 HIS A C 1
ATOM 939 O O . HIS A 1 125 ? 0.374 -4.902 -3.252 1 98.88 125 HIS A O 1
ATOM 945 N N . GLY A 1 126 ? -0.953 -4.637 -1.447 1 98.81 126 GLY A N 1
ATOM 946 C CA . GLY A 1 126 ? -2.082 -5.309 -2.07 1 98.81 126 GLY A CA 1
ATOM 947 C C . GLY A 1 126 ? -3.326 -4.445 -2.143 1 98.81 126 GLY A C 1
ATOM 948 O O . GLY A 1 126 ? -3.76 -3.885 -1.135 1 98.81 126 GLY A O 1
ATOM 949 N N . LEU A 1 127 ? -3.863 -4.352 -3.342 1 98.81 127 LEU A N 1
ATOM 950 C CA . LEU A 1 127 ? -5.113 -3.643 -3.592 1 98.81 127 LEU A CA 1
ATOM 951 C C . LEU A 1 127 ? -6.16 -4.578 -4.184 1 98.81 127 LEU A C 1
ATOM 953 O O . LEU A 1 127 ? -5.863 -5.352 -5.098 1 98.81 127 LEU A O 1
ATOM 957 N N . TYR A 1 128 ? -7.348 -4.469 -3.664 1 98.81 128 TYR A N 1
ATOM 958 C CA . TYR A 1 128 ? -8.43 -5.355 -4.074 1 98.81 128 TYR A CA 1
ATOM 959 C C . TYR A 1 128 ? -9.641 -4.559 -4.551 1 98.81 128 TYR A C 1
ATOM 961 O O . TYR A 1 128 ? -9.922 -3.477 -4.031 1 98.81 128 TYR A O 1
ATOM 969 N N . GLU A 1 129 ? -10.305 -5.148 -5.48 1 98.75 129 GLU A N 1
ATOM 970 C CA . GLU A 1 129 ? -11.586 -4.621 -5.926 1 98.75 129 GLU A CA 1
ATOM 971 C C . GLU A 1 129 ? -12.57 -5.746 -6.227 1 98.75 129 GLU A C 1
ATOM 973 O O . GLU A 1 129 ? -12.234 -6.703 -6.926 1 98.75 129 GLU A O 1
ATOM 978 N N . THR A 1 130 ? -13.789 -5.656 -5.68 1 98.75 130 THR A N 1
ATOM 979 C CA . THR A 1 130 ? -14.828 -6.645 -5.918 1 98.75 130 THR A CA 1
ATOM 980 C C . THR A 1 130 ? -16.219 -6.02 -5.766 1 98.75 130 THR A C 1
ATOM 982 O O . THR A 1 130 ? -16.391 -5.07 -5.004 1 98.75 130 THR A O 1
ATOM 985 N N . GLY A 1 131 ? -17.125 -6.496 -6.523 1 97.88 131 GLY A N 1
ATOM 986 C CA . GLY A 1 131 ? -18.516 -6.102 -6.391 1 97.88 131 GLY A CA 1
ATOM 987 C C . GLY A 1 131 ? -19.312 -7.004 -5.461 1 97.88 131 GLY A C 1
ATOM 988 O O . GLY A 1 131 ? -20.516 -6.816 -5.285 1 97.88 131 GLY A O 1
ATOM 989 N N . SER A 1 132 ? -18.688 -8.023 -4.938 1 98.44 132 SER A N 1
ATOM 990 C CA . SER A 1 132 ? -19.359 -8.961 -4.047 1 98.44 132 SER A CA 1
ATOM 991 C C . SER A 1 132 ? -19.688 -8.312 -2.711 1 98.44 132 SER A C 1
ATOM 993 O O . SER A 1 132 ? -18.812 -7.766 -2.043 1 98.44 132 SER A O 1
ATOM 995 N N . ASP A 1 133 ? -20.906 -8.445 -2.293 1 97.81 133 ASP A N 1
ATOM 996 C CA . ASP A 1 133 ? -21.297 -7.918 -0.991 1 97.81 133 ASP A CA 1
ATOM 997 C C . ASP A 1 133 ? -20.562 -8.641 0.139 1 97.81 133 ASP A C 1
ATOM 999 O O . ASP A 1 133 ? -20.141 -8.008 1.107 1 97.81 133 ASP A O 1
ATOM 1003 N N . LYS A 1 134 ? -20.469 -9.953 0.016 1 98 134 LYS A N 1
ATOM 1004 C CA . LYS A 1 134 ? -19.844 -10.758 1.057 1 98 134 LYS A CA 1
ATOM 1005 C C . LYS A 1 134 ? -18.391 -10.344 1.276 1 98 134 LYS A C 1
ATOM 1007 O O . LYS A 1 134 ? -17.906 -10.336 2.41 1 98 134 LYS A O 1
ATOM 1012 N N . TYR A 1 135 ? -17.688 -9.984 0.217 1 98.44 135 TYR A N 1
ATOM 1013 C CA . TYR A 1 135 ? -16.266 -9.695 0.299 1 98.44 135 TYR A CA 1
ATOM 1014 C C . TYR A 1 135 ? -16 -8.203 0.116 1 98.44 135 TYR A C 1
ATOM 1016 O O . TYR A 1 135 ? -14.875 -7.797 -0.187 1 98.44 135 TYR A O 1
ATOM 1024 N N . TRP A 1 136 ? -17.016 -7.375 0.26 1 97.75 136 TRP A N 1
ATOM 1025 C CA . TRP A 1 136 ? -16.891 -5.941 0.016 1 97.75 136 TRP A CA 1
ATOM 1026 C C . TRP A 1 136 ? -15.805 -5.332 0.894 1 97.75 136 TRP A C 1
ATOM 1028 O O . TRP A 1 136 ? -15.133 -4.379 0.488 1 97.75 136 TRP A O 1
ATOM 1038 N N . TRP A 1 137 ? -15.586 -5.926 2.092 1 96.94 137 TRP A N 1
ATOM 1039 C CA . TRP A 1 137 ? -14.609 -5.422 3.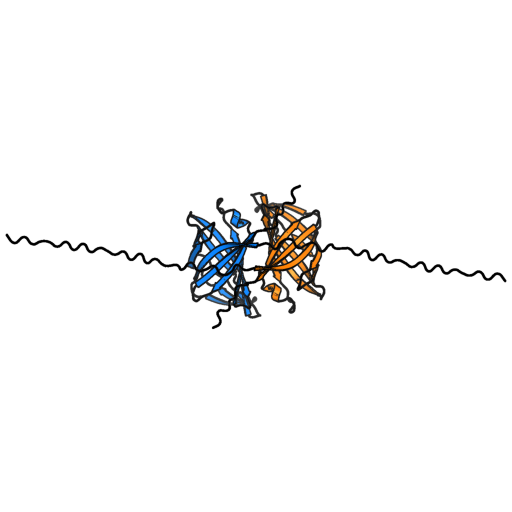049 1 96.94 137 TRP A CA 1
ATOM 1040 C C . TRP A 1 137 ? -13.211 -5.395 2.439 1 96.94 137 TRP A C 1
ATOM 1042 O O . TRP A 1 137 ? -12.359 -4.594 2.842 1 96.94 137 TRP A O 1
ATOM 1052 N N . LEU A 1 138 ? -12.922 -6.16 1.454 1 98.38 138 LEU A N 1
ATOM 1053 C CA . LEU A 1 138 ? -11.617 -6.207 0.804 1 98.38 138 LEU A CA 1
ATOM 1054 C C . LEU A 1 138 ? -11.297 -4.875 0.131 1 98.38 138 LEU A C 1
ATOM 1056 O O . LEU A 1 138 ? -10.133 -4.492 0.027 1 98.38 138 LEU A O 1
ATOM 1060 N N . ASN A 1 139 ? -12.305 -4.148 -0.314 1 98.19 139 ASN A N 1
ATOM 1061 C CA . ASN A 1 139 ? -12.109 -2.893 -1.032 1 98.19 139 ASN A CA 1
ATOM 1062 C C . ASN A 1 139 ? -11.469 -1.832 -0.141 1 98.19 139 ASN A C 1
ATOM 1064 O O . ASN A 1 139 ? -10.891 -0.864 -0.64 1 98.19 139 ASN A O 1
ATOM 1068 N N . ASP A 1 140 ? -11.555 -2.039 1.194 1 97.81 140 ASP A N 1
ATOM 1069 C CA . ASP A 1 140 ? -11.258 -0.935 2.1 1 97.81 140 ASP A CA 1
ATOM 1070 C C . ASP A 1 140 ? -10.055 -1.258 2.979 1 97.81 140 ASP A C 1
ATOM 1072 O O . ASP A 1 140 ? -9.578 -0.402 3.727 1 97.81 140 ASP A O 1
ATOM 1076 N N . ILE A 1 141 ? -9.516 -2.432 2.922 1 97.62 141 ILE A N 1
ATOM 1077 C CA . ILE A 1 141 ? -8.406 -2.777 3.811 1 97.62 141 ILE A CA 1
ATOM 1078 C C . ILE A 1 141 ? -7.098 -2.242 3.236 1 97.62 141 ILE A C 1
ATOM 1080 O O . ILE A 1 141 ? -7.016 -1.938 2.045 1 97.62 141 ILE A O 1
ATOM 1084 N N . VAL A 1 142 ? -6.172 -2.064 4.086 1 98.25 142 VAL A N 1
ATOM 1085 C CA . VAL A 1 142 ? -4.781 -1.823 3.713 1 98.25 142 VAL A CA 1
ATOM 1086 C C . VAL A 1 142 ? -3.965 -3.1 3.902 1 98.25 142 VAL A C 1
ATOM 1088 O O . VAL A 1 142 ? -3.771 -3.559 5.031 1 98.25 142 VAL A O 1
ATOM 1091 N N . ALA A 1 143 ? -3.559 -3.6 2.781 1 98.5 143 ALA A N 1
ATOM 1092 C CA . ALA A 1 143 ? -2.93 -4.918 2.799 1 98.5 143 ALA A CA 1
ATOM 1093 C C . ALA A 1 143 ? -1.487 -4.844 2.307 1 98.5 143 ALA A C 1
ATOM 1095 O O . ALA A 1 143 ? -1.162 -4.027 1.44 1 98.5 143 ALA A O 1
ATOM 1096 N N . VAL A 1 144 ? -0.673 -5.707 2.893 1 98.25 144 VAL A N 1
ATOM 1097 C CA . VAL A 1 144 ? 0.719 -5.895 2.498 1 98.25 144 VAL A CA 1
ATOM 1098 C C . VAL A 1 144 ? 1.033 -7.383 2.398 1 98.25 144 VAL A C 1
ATOM 1100 O O . VAL A 1 144 ? 0.258 -8.219 2.867 1 98.25 144 VAL A O 1
ATOM 1103 N N . GLY A 1 145 ? 2.164 -7.664 1.782 1 97.06 145 GLY A N 1
ATOM 1104 C CA . GLY A 1 145 ? 2.475 -9.07 1.607 1 97.06 145 GLY A CA 1
ATOM 1105 C C . GLY A 1 145 ? 3.961 -9.344 1.462 1 97.06 145 GLY A C 1
ATOM 1106 O O . GLY A 1 145 ? 4.746 -8.414 1.233 1 97.06 145 GLY A O 1
ATOM 1107 N N . VAL A 1 146 ? 4.312 -10.609 1.629 1 96.5 146 VAL A N 1
ATOM 1108 C CA . VAL A 1 146 ? 5.656 -11.133 1.403 1 96.5 146 VAL A CA 1
ATOM 1109 C C . VAL A 1 146 ? 5.617 -12.211 0.319 1 96.5 146 VAL A C 1
ATOM 1111 O O . VAL A 1 146 ? 4.84 -13.164 0.408 1 96.5 146 VAL A O 1
ATOM 1114 N N . LEU A 1 147 ? 6.426 -11.969 -0.648 1 95.94 147 LEU A N 1
ATOM 1115 C CA . LEU A 1 147 ? 6.516 -12.898 -1.771 1 95.94 147 LEU A CA 1
ATOM 1116 C C . LEU A 1 147 ? 7.855 -13.625 -1.767 1 95.94 147 LEU A C 1
ATOM 1118 O O . LEU A 1 147 ? 8.906 -12.992 -1.607 1 95.94 147 LEU A O 1
ATOM 1122 N N . LYS A 1 148 ? 7.75 -14.898 -1.884 1 92.62 148 LYS A N 1
ATOM 1123 C CA . LYS A 1 148 ? 8.898 -15.773 -2.141 1 92.62 148 LYS A CA 1
ATOM 1124 C C . LYS A 1 148 ? 8.781 -16.453 -3.502 1 92.62 148 LYS A C 1
ATOM 1126 O O . LYS A 1 148 ? 7.723 -16.984 -3.848 1 92.62 148 LYS A O 1
ATOM 1131 N N . SER A 1 149 ? 9.859 -16.344 -4.191 1 91.12 149 SER A N 1
ATOM 1132 C CA . SER A 1 149 ? 9.805 -16.875 -5.551 1 91.12 149 SER A CA 1
ATOM 1133 C C . SER A 1 149 ? 10.555 -18.188 -5.66 1 91.12 149 SER A C 1
ATOM 1135 O O . SER A 1 149 ? 11.609 -18.359 -5.039 1 91.12 149 SER A O 1
ATOM 1137 N N . GLY A 1 150 ? 9.984 -19.078 -6.445 1 88.31 150 GLY A N 1
ATOM 1138 C CA . GLY A 1 150 ? 10.664 -20.281 -6.914 1 88.31 150 GLY A CA 1
ATOM 1139 C C . GLY A 1 150 ? 10.727 -20.375 -8.43 1 88.31 150 GLY A C 1
ATOM 1140 O O . GLY A 1 150 ? 10.57 -19.375 -9.125 1 88.31 150 GLY A O 1
ATOM 1141 N N . THR A 1 151 ? 11.141 -21.547 -8.867 1 89.62 151 THR A N 1
ATOM 1142 C CA . THR A 1 151 ? 11.188 -21.766 -10.312 1 89.62 151 THR A CA 1
ATOM 1143 C C . THR A 1 151 ? 9.797 -22.062 -10.852 1 89.62 151 THR A C 1
ATOM 1145 O O . THR A 1 151 ? 9.281 -23.172 -10.68 1 89.62 151 THR A O 1
ATOM 1148 N N . GLY A 1 152 ? 9.195 -21.156 -11.445 1 93 152 GLY A N 1
ATOM 1149 C CA . GLY A 1 152 ? 7.891 -21.328 -12.07 1 93 152 GLY A CA 1
ATOM 1150 C C . GLY A 1 152 ? 6.734 -21.125 -11.109 1 93 152 GLY A C 1
ATOM 1151 O O . GLY A 1 152 ? 5.598 -21.484 -11.406 1 93 152 GLY A O 1
ATOM 1152 N N . TRP A 1 153 ? 7.023 -20.688 -9.961 1 94.94 153 TRP A N 1
ATOM 1153 C CA . TRP A 1 153 ? 5.969 -20.438 -8.984 1 94.94 153 TRP A CA 1
ATOM 1154 C C . TRP A 1 153 ? 6.379 -19.328 -8.016 1 94.94 153 TRP A C 1
ATOM 1156 O O . TRP A 1 153 ? 7.566 -19.047 -7.859 1 94.94 153 TRP A O 1
ATOM 1166 N N . VAL A 1 154 ? 5.355 -18.672 -7.488 1 95.69 154 VAL A N 1
ATOM 1167 C CA . VAL A 1 154 ? 5.598 -17.812 -6.34 1 95.69 154 VAL A CA 1
ATOM 1168 C C . VAL A 1 154 ? 4.621 -18.156 -5.219 1 95.69 154 VAL A C 1
ATOM 1170 O O . VAL A 1 154 ? 3.486 -18.562 -5.473 1 95.69 154 VAL A O 1
ATOM 1173 N N . TYR A 1 155 ? 5.141 -18.016 -4.004 1 95.62 155 TYR A N 1
ATOM 1174 C CA . TYR A 1 155 ? 4.344 -18.031 -2.785 1 95.62 155 TYR A CA 1
ATOM 1175 C C . TYR A 1 155 ? 4.215 -16.641 -2.193 1 95.62 155 TYR A C 1
ATOM 1177 O O . TYR A 1 155 ? 5.203 -15.906 -2.1 1 95.62 155 TYR A O 1
ATOM 1185 N N . ILE A 1 156 ? 2.99 -16.281 -1.851 1 96.75 156 ILE A N 1
ATOM 1186 C CA . ILE A 1 156 ? 2.766 -14.969 -1.249 1 96.75 156 ILE A CA 1
ATOM 1187 C C . ILE A 1 156 ? 1.915 -15.125 0.01 1 96.75 156 ILE A C 1
ATOM 1189 O O . ILE A 1 156 ? 0.835 -15.719 -0.029 1 96.75 156 ILE A O 1
ATOM 1193 N N . ASP A 1 157 ? 2.389 -14.602 1.082 1 96.62 157 ASP A N 1
ATOM 1194 C CA . ASP A 1 157 ? 1.576 -14.383 2.275 1 96.62 157 ASP A CA 1
ATOM 1195 C C . ASP A 1 157 ? 1.103 -12.93 2.355 1 96.62 157 ASP A C 1
ATOM 1197 O O . ASP A 1 157 ? 1.918 -12.008 2.432 1 96.62 157 ASP A O 1
ATOM 1201 N N . MET A 1 158 ? -0.212 -12.797 2.344 1 97.69 158 MET A N 1
ATOM 1202 C CA . MET A 1 158 ? -0.797 -11.461 2.449 1 97.69 158 MET A CA 1
ATOM 1203 C C . MET A 1 158 ? -1.349 -11.219 3.852 1 97.69 158 MET A C 1
ATOM 1205 O O . MET A 1 158 ? -1.922 -12.125 4.461 1 97.69 158 MET A O 1
ATOM 1209 N N . TYR A 1 159 ? -1.243 -9.953 4.273 1 97.25 159 TYR A N 1
ATOM 1210 C CA . TYR A 1 159 ? -1.729 -9.469 5.559 1 97.25 159 TYR A CA 1
ATOM 1211 C C . TYR A 1 159 ? -2.49 -8.156 5.398 1 97.25 159 TYR A C 1
ATOM 1213 O O . TYR A 1 159 ? -2.332 -7.461 4.395 1 97.25 159 TYR A O 1
ATOM 1221 N N . TYR A 1 160 ? -3.318 -7.871 6.355 1 97.06 160 TYR A N 1
ATOM 1222 C CA . TYR A 1 160 ? -3.939 -6.555 6.375 1 97.06 160 TYR A CA 1
ATOM 1223 C C . TYR A 1 160 ? -3.855 -5.934 7.766 1 97.06 160 TYR A C 1
ATOM 1225 O O . TYR A 1 160 ? -3.793 -6.645 8.766 1 97.06 160 TYR A O 1
ATOM 1233 N N . MET A 1 161 ? -3.832 -4.605 7.734 1 95.38 161 MET A N 1
ATOM 1234 C CA . MET A 1 161 ? -3.645 -3.818 8.953 1 95.38 161 MET A CA 1
ATOM 1235 C C . MET A 1 161 ? -4.887 -3.877 9.836 1 95.38 161 MET A C 1
ATOM 1237 O O . MET A 1 161 ? -6.012 -3.795 9.336 1 95.38 161 MET A O 1
ATOM 1241 N N . VAL A 1 162 ? -4.613 -3.99 11.141 1 90.94 162 VAL A N 1
ATOM 1242 C CA . VAL A 1 162 ? -5.645 -3.863 12.172 1 90.94 162 VAL A CA 1
ATOM 1243 C C . VAL A 1 162 ? -5.133 -2.986 13.312 1 90.94 162 VAL A C 1
ATOM 1245 O O . VAL A 1 162 ? -3.953 -3.045 13.664 1 90.94 162 VAL A O 1
ATOM 1248 N N . ASP A 1 163 ? -5.797 -1.938 13.695 1 76.19 163 ASP A N 1
ATOM 1249 C CA . ASP A 1 163 ? -5.363 -1.119 14.82 1 76.19 163 ASP A CA 1
ATOM 1250 C C . ASP A 1 163 ? -5.848 -1.709 16.141 1 76.19 163 ASP A C 1
ATOM 1252 O O . ASP A 1 163 ? -7.055 -1.854 16.359 1 76.19 163 ASP A O 1
ATOM 1256 N N . ASP A 1 164 ? -4.852 -2.338 16.859 1 65.44 164 ASP A N 1
ATOM 1257 C CA . ASP A 1 164 ? -5.172 -2.928 18.156 1 65.44 164 ASP A CA 1
ATOM 1258 C C . ASP A 1 164 ? -5.504 -1.849 19.172 1 65.44 164 ASP A C 1
ATOM 1260 O O . ASP A 1 164 ? -5.938 -2.156 20.281 1 65.44 164 ASP A O 1
ATOM 1264 N N . GLY A 1 165 ? -5.105 -0.55 19 1 54.91 165 GLY A N 1
ATOM 1265 C CA . GLY A 1 165 ? -5.25 0.476 20.016 1 54.91 165 GLY A CA 1
ATOM 1266 C C . GLY A 1 165 ? -6.691 0.871 20.266 1 54.91 165 GLY A C 1
ATOM 1267 O O . GLY A 1 165 ? -6.957 1.865 20.953 1 54.91 165 GLY A O 1
ATOM 1268 N N . ILE A 1 166 ? -7.719 0.574 19.547 1 43.78 166 ILE A N 1
ATOM 1269 C CA . ILE A 1 166 ? -8.812 1.464 19.938 1 43.78 166 ILE A CA 1
ATOM 1270 C C . ILE A 1 166 ? -9.008 1.402 21.453 1 43.78 166 ILE A C 1
ATOM 1272 O O . ILE A 1 166 ? -9.43 0.374 21.984 1 43.78 166 ILE A O 1
ATOM 1276 N N . ASP A 1 167 ? -8.102 1.716 22.25 1 36.31 167 ASP A N 1
ATOM 1277 C CA . ASP A 1 167 ? -8.844 2.26 23.391 1 36.31 167 ASP A CA 1
ATOM 1278 C C . ASP A 1 167 ? -9.82 3.348 22.938 1 36.31 167 ASP A C 1
ATOM 1280 O O . ASP A 1 167 ? -9.398 4.41 22.469 1 36.31 167 ASP A O 1
ATOM 1284 N N . LEU A 1 168 ? -10.969 2.963 22.172 1 33.06 168 LEU A N 1
ATOM 1285 C CA . LEU A 1 168 ? -12.078 3.91 22.172 1 33.06 168 LEU A CA 1
ATOM 1286 C C . LEU A 1 168 ? -12.055 4.781 23.422 1 33.06 168 LEU A C 1
ATOM 1288 O O . LEU A 1 168 ? -12.109 4.27 24.531 1 33.06 168 LEU A O 1
ATOM 1292 N N . VAL A 1 169 ? -11.383 5.77 23.5 1 28.83 169 VAL A N 1
ATOM 1293 C CA . VAL A 1 169 ? -11.75 6.73 24.547 1 28.83 169 VAL A CA 1
ATOM 1294 C C . VAL A 1 169 ? -13.266 6.773 24.688 1 28.83 169 VAL A C 1
ATOM 1296 O O . VAL A 1 169 ? -13.984 7.016 23.719 1 28.83 169 VAL A O 1
ATOM 1299 N N . THR A 1 170 ? -13.875 5.789 25.406 1 27 170 THR A N 1
ATOM 1300 C CA . THR A 1 170 ? -15.203 6.074 25.938 1 27 170 THR A CA 1
ATOM 1301 C C . THR A 1 170 ? -15.398 7.574 26.141 1 27 170 THR A C 1
ATOM 1303 O O . THR A 1 170 ? -14.57 8.234 26.766 1 27 170 THR A O 1
ATOM 1306 N N . PRO A 1 171 ? -16.391 8.102 25.422 1 26.98 171 PRO A N 1
ATOM 1307 C CA . PRO A 1 171 ? -16.719 9.375 26.062 1 26.98 171 PRO A CA 1
ATOM 1308 C C . PRO A 1 171 ? -16.703 9.281 27.594 1 26.98 171 PRO A C 1
ATOM 1310 O O . PRO A 1 171 ? -16.953 8.211 28.141 1 26.98 171 PRO A O 1
ATOM 1313 N N . MET B 1 1 ? -20.516 -83.812 -13.102 1 36.06 1 MET B N 1
ATOM 1314 C CA . MET B 1 1 ? -20.984 -82.438 -13.133 1 36.06 1 MET B CA 1
ATOM 1315 C C . MET B 1 1 ? -20.078 -81.5 -12.297 1 36.06 1 MET B C 1
ATOM 1317 O O . MET B 1 1 ? -20.078 -81.562 -11.07 1 36.06 1 MET B O 1
ATOM 1321 N N . HIS B 1 2 ? -18.781 -81.25 -12.82 1 43.91 2 HIS B N 1
ATOM 1322 C CA . HIS B 1 2 ? -17.656 -80.562 -12.25 1 43.91 2 HIS B CA 1
ATOM 1323 C C . HIS B 1 2 ? -17.984 -79.062 -12.039 1 43.91 2 HIS B C 1
ATOM 1325 O O . HIS B 1 2 ? -18.391 -78.375 -12.977 1 43.91 2 HIS B O 1
ATOM 1331 N N . ILE B 1 3 ? -18.438 -78.75 -10.828 1 43.44 3 ILE B N 1
ATOM 1332 C CA . ILE B 1 3 ? -18.844 -77.438 -10.336 1 43.44 3 ILE B CA 1
ATOM 1333 C C . ILE B 1 3 ? -17.656 -76.438 -10.398 1 43.44 3 ILE B C 1
ATOM 1335 O O . ILE B 1 3 ? -16.625 -76.688 -9.758 1 43.44 3 ILE B O 1
ATOM 1339 N N . VAL B 1 4 ? -17.438 -75.75 -11.531 1 42.5 4 VAL B N 1
ATOM 1340 C CA . VAL B 1 4 ? -16.422 -74.75 -11.719 1 42.5 4 VAL B CA 1
ATOM 1341 C C . VAL B 1 4 ? -16.703 -73.562 -10.797 1 42.5 4 VAL B C 1
ATOM 1343 O O . VAL B 1 4 ? -17.766 -72.938 -10.883 1 42.5 4 VAL B O 1
ATOM 1346 N N . ALA B 1 5 ? -16.188 -73.625 -9.562 1 43.91 5 ALA B N 1
ATOM 1347 C CA . ALA B 1 5 ? -16.25 -72.5 -8.594 1 43.91 5 ALA B CA 1
ATOM 1348 C C . ALA B 1 5 ? -15.609 -71.25 -9.141 1 43.91 5 ALA B C 1
ATOM 1350 O O . ALA B 1 5 ? -14.445 -71.25 -9.539 1 43.91 5 ALA B O 1
ATOM 1351 N N . PHE B 1 6 ? -16.438 -70.375 -9.844 1 41.34 6 PHE B N 1
ATOM 1352 C CA . PHE B 1 6 ? -16 -69.125 -10.328 1 41.34 6 PHE B CA 1
ATOM 1353 C C . PHE B 1 6 ? -15.523 -68.25 -9.172 1 41.34 6 PHE B C 1
ATOM 1355 O O . PHE B 1 6 ? -16.25 -68 -8.211 1 41.34 6 PHE B O 1
ATOM 1362 N N . ILE B 1 7 ? -14.211 -68.312 -8.828 1 42.91 7 ILE B N 1
ATOM 1363 C CA . ILE B 1 7 ? -13.617 -67.438 -7.816 1 42.91 7 ILE B CA 1
ATOM 1364 C C . ILE B 1 7 ? -13.688 -66 -8.281 1 42.91 7 ILE B C 1
ATOM 1366 O O . ILE B 1 7 ? -13.172 -65.625 -9.344 1 42.91 7 ILE B O 1
ATOM 1370 N N . THR B 1 8 ? -14.828 -65.312 -8.094 1 44.59 8 THR B N 1
ATOM 1371 C CA . THR B 1 8 ? -14.906 -63.875 -8.391 1 44.59 8 THR B CA 1
ATOM 1372 C C . THR B 1 8 ? -13.906 -63.094 -7.547 1 44.59 8 THR B C 1
ATOM 1374 O O . THR B 1 8 ? -13.945 -63.156 -6.312 1 44.59 8 THR B O 1
ATOM 1377 N N . GLY B 1 9 ? -12.641 -63.062 -7.961 1 38.03 9 GLY B N 1
ATOM 1378 C CA . GLY B 1 9 ? -11.656 -62.25 -7.285 1 38.03 9 GLY B CA 1
ATOM 1379 C C . GLY B 1 9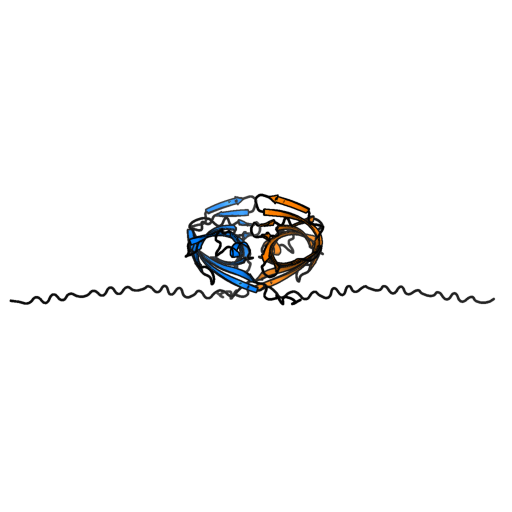 ? -12.047 -60.781 -7.238 1 38.03 9 GLY B C 1
ATOM 1380 O O . GLY B 1 9 ? -12.336 -60.156 -8.273 1 38.03 9 GLY B O 1
ATOM 1381 N N . ALA B 1 10 ? -12.734 -60.375 -6.152 1 44.19 10 ALA B N 1
ATOM 1382 C CA . ALA B 1 10 ? -13.023 -58.969 -5.898 1 44.19 10 ALA B CA 1
ATOM 1383 C C . ALA B 1 10 ? -11.742 -58.156 -5.891 1 44.19 10 ALA B C 1
ATOM 1385 O O . ALA B 1 10 ? -10.859 -58.344 -5.059 1 44.19 10 ALA B O 1
ATOM 1386 N N . LEU B 1 11 ? -11.305 -57.656 -7.098 1 45.62 11 LEU B N 1
ATOM 1387 C CA . LEU B 1 11 ? -10.219 -56.688 -7.117 1 45.62 11 LEU B CA 1
ATOM 1388 C C . LEU B 1 11 ? -10.602 -55.438 -6.32 1 45.62 11 LEU B C 1
ATOM 1390 O O . LEU B 1 11 ? -11.57 -54.75 -6.66 1 45.62 11 LEU B O 1
ATOM 1394 N N . GLY B 1 12 ? -10.375 -55.5 -4.996 1 41.94 12 GLY B N 1
ATOM 1395 C CA . GLY B 1 12 ? -10.531 -54.281 -4.219 1 41.94 12 GLY B CA 1
ATOM 1396 C C . GLY B 1 12 ? -9.648 -53.156 -4.711 1 41.94 12 GLY B C 1
ATOM 1397 O O . GLY B 1 12 ? -8.438 -53.312 -4.852 1 41.94 12 GLY B O 1
ATOM 1398 N N . LEU B 1 13 ? -10.203 -52.25 -5.578 1 42.34 13 LEU B N 1
ATOM 1399 C CA . LEU B 1 13 ? -9.523 -51.031 -5.992 1 42.34 13 LEU B CA 1
ATOM 1400 C C . LEU B 1 13 ? -9.109 -50.219 -4.777 1 42.34 13 LEU B C 1
ATOM 1402 O O . LEU B 1 13 ? -9.961 -49.781 -3.992 1 42.34 13 LEU B O 1
ATOM 1406 N N . CYS B 1 14 ? -7.938 -50.469 -4.23 1 40.94 14 CYS B N 1
ATOM 1407 C CA . CYS B 1 14 ? -7.395 -49.562 -3.227 1 40.94 14 CYS B CA 1
ATOM 1408 C C . CYS B 1 14 ? -7.305 -48.125 -3.768 1 40.94 14 CYS B C 1
ATOM 1410 O O . CYS B 1 14 ? -6.57 -47.875 -4.723 1 40.94 14 CYS B O 1
ATOM 1412 N N . SER B 1 15 ? -8.328 -47.375 -3.732 1 43.22 15 SER B N 1
ATOM 1413 C CA . SER B 1 15 ? -8.156 -45.969 -4.039 1 43.22 15 SER B CA 1
ATOM 1414 C C . SER B 1 15 ? -7.082 -45.344 -3.152 1 43.22 15 SER B C 1
ATOM 1416 O O . SER B 1 15 ? -7.211 -45.344 -1.927 1 43.22 15 SER B O 1
ATOM 1418 N N . ALA B 1 16 ? -5.832 -45.375 -3.508 1 41.09 16 ALA B N 1
ATOM 1419 C CA . ALA B 1 16 ? -4.836 -44.562 -2.812 1 41.09 16 ALA B CA 1
ATOM 1420 C C . ALA B 1 16 ? -5.254 -43.094 -2.775 1 41.09 16 ALA B C 1
ATOM 1422 O O . ALA B 1 16 ? -5.367 -42.469 -3.82 1 41.09 16 ALA B O 1
ATOM 1423 N N . VAL B 1 17 ? -6.09 -42.719 -1.837 1 42.91 17 VAL B N 1
ATOM 1424 C CA . VAL B 1 17 ? -6.188 -41.281 -1.569 1 42.91 17 VAL B CA 1
ATOM 1425 C C . VAL B 1 17 ? -4.793 -40.688 -1.393 1 42.91 17 VAL B C 1
ATOM 1427 O O . VAL B 1 17 ? -4.055 -41.062 -0.483 1 42.91 17 VAL B O 1
ATOM 1430 N N . VAL B 1 18 ? -4.117 -40.344 -2.475 1 37.59 18 VAL B N 1
ATOM 1431 C CA . VAL B 1 18 ? -2.943 -39.469 -2.303 1 37.59 18 VAL B CA 1
ATOM 1432 C C . VAL B 1 18 ? -3.268 -38.344 -1.345 1 37.59 18 VAL B C 1
ATOM 1434 O O . VAL B 1 18 ? -4.066 -37.469 -1.668 1 37.59 18 VAL B O 1
ATOM 1437 N N . ALA B 1 19 ? -3.338 -38.531 -0.082 1 38.06 19 ALA B N 1
ATOM 1438 C CA . ALA B 1 19 ? -3.312 -37.406 0.845 1 38.06 19 ALA B CA 1
ATOM 1439 C C . ALA B 1 19 ? -2.184 -36.438 0.499 1 38.06 19 ALA B C 1
ATOM 1441 O O . ALA B 1 19 ? -1.005 -36.781 0.596 1 38.06 19 ALA B O 1
ATOM 1442 N N . SER B 1 20 ? -2.357 -35.656 -0.54 1 37.31 20 SER B N 1
ATOM 1443 C CA . SER B 1 20 ? -1.385 -34.594 -0.585 1 37.31 20 SER B CA 1
ATOM 1444 C C . SER B 1 20 ? -1.171 -33.969 0.796 1 37.31 20 SER B C 1
ATOM 1446 O O . SER B 1 20 ? -2.121 -33.5 1.431 1 37.31 20 SER B O 1
ATOM 1448 N N . ASN B 1 21 ? -0.448 -34.656 1.604 1 37.66 21 ASN B N 1
ATOM 1449 C CA . ASN B 1 21 ? 0.023 -33.938 2.789 1 37.66 21 ASN B CA 1
ATOM 1450 C C . ASN B 1 21 ? 0.433 -32.5 2.459 1 37.66 21 ASN B C 1
ATOM 1452 O O . ASN B 1 21 ? 1.563 -32.281 2.035 1 37.66 21 ASN B O 1
ATOM 1456 N N . LEU B 1 22 ? -0.391 -31.781 1.816 1 37.75 22 LEU B N 1
ATOM 1457 C CA . LEU B 1 22 ? -0.017 -30.375 1.856 1 37.75 22 LEU B CA 1
ATOM 1458 C C . LEU B 1 22 ? 0.549 -30 3.223 1 37.75 22 LEU B C 1
ATOM 1460 O O . LEU B 1 22 ? -0.182 -29.984 4.215 1 37.75 22 LEU B O 1
ATOM 1464 N N . GLU B 1 23 ? 1.649 -30.688 3.592 1 41.12 23 GLU B N 1
ATOM 1465 C CA . GLU B 1 23 ? 2.254 -30.125 4.797 1 41.12 23 GLU B CA 1
ATOM 1466 C C . GLU B 1 23 ? 1.896 -28.641 4.957 1 41.12 23 GLU B C 1
ATOM 1468 O O . GLU B 1 23 ? 2.012 -27.859 4.008 1 41.12 23 GLU B O 1
ATOM 1473 N N . ALA B 1 24 ? 0.954 -28.391 5.754 1 46.56 24 ALA B N 1
ATOM 1474 C CA . ALA B 1 24 ? 0.556 -27.031 6.133 1 46.56 24 ALA B CA 1
ATOM 1475 C C . ALA B 1 24 ? 1.757 -26.094 6.152 1 46.56 24 ALA B C 1
ATOM 1477 O O . ALA B 1 24 ? 2.684 -26.266 6.945 1 46.56 24 ALA B O 1
ATOM 1478 N N . ARG B 1 25 ? 2.158 -25.688 4.992 1 56.97 25 ARG B N 1
ATOM 1479 C CA . ARG B 1 25 ? 3.242 -24.703 5.012 1 56.97 25 ARG B CA 1
ATOM 1480 C C . ARG B 1 25 ? 3.107 -23.766 6.199 1 56.97 25 ARG B C 1
ATOM 1482 O O . ARG B 1 25 ? 2.018 -23.266 6.484 1 56.97 25 ARG B O 1
ATOM 1489 N N . GLN B 1 26 ? 3.969 -24.094 7.203 1 58.88 26 GLN B N 1
ATOM 1490 C CA . GLN B 1 26 ? 4.004 -23.172 8.328 1 58.88 26 GLN B CA 1
ATOM 1491 C C . GLN B 1 26 ? 4.082 -21.719 7.84 1 58.88 26 GLN B C 1
ATOM 1493 O O . GLN B 1 26 ? 4.852 -21.406 6.934 1 58.88 26 GLN B O 1
ATOM 1498 N N . LEU B 1 27 ? 3.064 -21.062 8.156 1 62.84 27 LEU B N 1
ATOM 1499 C CA . LEU B 1 27 ? 3.09 -19.625 7.836 1 62.84 27 LEU B CA 1
ATOM 1500 C C . LEU B 1 27 ? 4.418 -19 8.242 1 62.84 27 LEU B C 1
ATOM 1502 O O . LEU B 1 27 ? 4.914 -19.25 9.344 1 62.84 27 LEU B O 1
ATOM 1506 N N . ALA B 1 28 ? 5.066 -18.5 7.234 1 69.81 28 ALA B N 1
ATOM 1507 C CA . ALA B 1 28 ? 6.215 -17.672 7.59 1 69.81 28 ALA B CA 1
ATOM 1508 C C . ALA B 1 28 ? 5.855 -16.672 8.695 1 69.81 28 ALA B C 1
ATOM 1510 O O . ALA B 1 28 ? 4.68 -16.391 8.922 1 69.81 28 ALA B O 1
ATOM 1511 N N . PRO B 1 29 ? 6.859 -16.422 9.539 1 79 29 PRO B N 1
ATOM 1512 C CA . PRO B 1 29 ? 6.562 -15.414 10.57 1 79 29 PRO B CA 1
ATOM 1513 C C . PRO B 1 29 ? 5.895 -14.164 10 1 79 29 PRO B C 1
ATOM 1515 O O . PRO B 1 29 ? 6.227 -13.734 8.891 1 79 29 PRO B O 1
ATOM 1518 N N . VAL B 1 30 ? 4.941 -13.695 10.695 1 86.19 30 VAL B N 1
ATOM 1519 C CA . VAL B 1 30 ? 4.246 -12.461 10.328 1 86.19 30 VAL B CA 1
ATOM 1520 C C . VAL B 1 30 ? 5.23 -11.297 10.297 1 86.19 30 VAL B C 1
ATOM 1522 O O . VAL B 1 30 ? 5.965 -11.078 11.266 1 86.19 30 VAL B O 1
ATOM 1525 N N . PRO B 1 31 ? 5.297 -10.656 9.164 1 90.75 31 PRO B N 1
ATOM 1526 C CA . PRO B 1 31 ? 6.168 -9.477 9.172 1 90.75 31 PRO B CA 1
ATOM 1527 C C . PRO B 1 31 ? 5.785 -8.469 10.25 1 90.75 31 PRO B C 1
ATOM 1529 O O . PRO B 1 31 ? 4.648 -8.461 10.719 1 90.75 31 PRO B O 1
ATOM 1532 N N . SER B 1 32 ? 6.773 -7.723 10.656 1 92.5 32 SER B N 1
ATOM 1533 C CA . SER B 1 32 ? 6.52 -6.672 11.641 1 92.5 32 SER B CA 1
ATOM 1534 C C . SER B 1 32 ? 6.508 -5.297 10.977 1 92.5 32 SER B C 1
ATOM 1536 O O . SER B 1 32 ? 6.969 -5.141 9.844 1 92.5 32 SER B O 1
ATOM 1538 N N . LEU B 1 33 ? 5.871 -4.387 11.68 1 94.38 33 LEU B N 1
ATOM 1539 C CA . LEU B 1 33 ? 5.867 -2.984 11.281 1 94.38 33 LEU B CA 1
ATOM 1540 C C . LEU B 1 33 ? 6.793 -2.162 12.172 1 94.38 33 LEU B C 1
ATOM 1542 O O . LEU B 1 33 ? 6.719 -2.25 13.398 1 94.38 33 LEU B O 1
ATOM 1546 N N . THR B 1 34 ? 7.629 -1.421 11.516 1 94.44 34 THR B N 1
ATOM 1547 C CA . THR B 1 34 ? 8.555 -0.534 12.211 1 94.44 34 THR B CA 1
ATOM 1548 C C . THR B 1 34 ? 8.18 0.927 11.984 1 94.44 34 THR B C 1
ATOM 1550 O O . THR B 1 34 ? 7.844 1.317 10.867 1 94.44 34 THR B O 1
ATOM 1553 N N . HIS B 1 35 ? 8.289 1.683 13.039 1 96.75 35 HIS B N 1
ATOM 1554 C CA . HIS B 1 35 ? 7.934 3.094 12.945 1 96.75 35 HIS B CA 1
ATOM 1555 C C . HIS B 1 35 ? 8.844 3.822 11.961 1 96.75 35 HIS B C 1
ATOM 1557 O O . HIS B 1 35 ? 10.07 3.756 12.078 1 96.75 35 HIS B O 1
ATOM 1563 N N . LEU B 1 36 ? 8.227 4.453 11.016 1 97.56 36 LEU B N 1
ATOM 1564 C CA . LEU B 1 36 ? 8.961 5.227 10.023 1 97.56 36 LEU B CA 1
ATOM 1565 C C . LEU B 1 36 ? 9.062 6.691 10.445 1 97.56 36 LEU B C 1
ATOM 1567 O O . LEU B 1 36 ? 10.164 7.203 10.664 1 97.56 36 LEU B O 1
ATOM 1571 N N . TYR B 1 37 ? 7.977 7.359 10.531 1 97.88 37 TYR B N 1
ATOM 1572 C CA . TYR B 1 37 ? 7.875 8.711 11.078 1 97.88 37 TYR B CA 1
ATOM 1573 C C . TYR B 1 37 ? 6.445 9.023 11.492 1 97.88 37 TYR B C 1
ATOM 1575 O O . TYR B 1 37 ? 5.512 8.312 11.109 1 97.88 37 TYR B O 1
ATOM 1583 N N . SER B 1 38 ? 6.285 10.062 12.336 1 97.62 38 SER B N 1
ATOM 1584 C CA . SER B 1 38 ? 5.012 10.711 12.617 1 97.62 38 SER B CA 1
ATOM 1585 C C . SER B 1 38 ? 4.957 12.109 12.023 1 97.62 38 SER B C 1
ATOM 1587 O O . SER B 1 38 ? 5.945 12.844 12.062 1 97.62 38 SER B O 1
ATOM 1589 N N . LEU B 1 39 ? 3.787 12.289 11.5 1 97 39 LEU B N 1
ATOM 1590 C CA . LEU B 1 39 ? 3.609 13.57 10.828 1 97 39 LEU B CA 1
ATOM 1591 C C . LEU B 1 39 ? 2.408 14.32 11.398 1 97 39 LEU B C 1
ATOM 1593 O O . LEU B 1 39 ? 1.381 13.711 11.703 1 97 39 LEU B O 1
ATOM 1597 N N . ASN B 1 40 ? 2.58 15.625 11.586 1 95.62 40 ASN B N 1
ATOM 1598 C CA . ASN B 1 40 ? 1.52 16.594 11.859 1 95.62 40 ASN B CA 1
ATOM 1599 C C . ASN B 1 40 ? 1.362 17.594 10.719 1 95.62 40 ASN B C 1
ATOM 1601 O O . ASN B 1 40 ? 2.27 18.375 10.445 1 95.62 40 ASN B O 1
ATOM 1605 N N . CYS B 1 41 ? 0.2 17.516 10.133 1 96.5 41 CYS B N 1
ATOM 1606 C CA . CYS B 1 41 ? -0.03 18.297 8.922 1 96.5 41 CYS B CA 1
ATOM 1607 C C . CYS B 1 41 ? -1.101 19.344 9.148 1 96.5 41 CYS B C 1
ATOM 1609 O O . CYS B 1 41 ? -2.127 19.078 9.773 1 96.5 41 CYS B O 1
ATOM 1611 N N . THR B 1 42 ? -0.823 20.516 8.609 1 97.31 42 THR B N 1
ATOM 1612 C CA . THR B 1 42 ? -1.791 21.609 8.609 1 97.31 42 THR B CA 1
ATOM 1613 C C . THR B 1 42 ? -2.541 21.672 7.281 1 97.31 42 THR B C 1
ATOM 1615 O O . THR B 1 42 ? -1.932 21.578 6.215 1 97.31 42 THR B O 1
ATOM 1618 N N . LEU B 1 43 ? -3.828 21.859 7.449 1 98.19 43 LEU B N 1
ATOM 1619 C CA . LEU B 1 43 ? -4.676 21.828 6.262 1 98.19 43 LEU B CA 1
ATOM 1620 C C . LEU B 1 43 ? -5.422 23.141 6.082 1 98.19 43 LEU B C 1
ATOM 1622 O O . LEU B 1 43 ? -5.742 23.812 7.062 1 98.19 43 LEU B O 1
ATOM 1626 N N . ASP B 1 44 ? -5.75 23.516 4.859 1 97.62 44 ASP B N 1
ATOM 1627 C CA . ASP B 1 44 ? -6.75 24.531 4.57 1 97.62 44 ASP B CA 1
ATOM 1628 C C . ASP B 1 44 ? -8.141 23.922 4.418 1 97.62 44 ASP B C 1
ATOM 1630 O O . ASP B 1 44 ? -8.273 22.703 4.312 1 97.62 44 ASP B O 1
ATOM 1634 N N . PRO B 1 45 ? -9.109 24.766 4.453 1 96.94 45 PRO B N 1
ATOM 1635 C CA . PRO B 1 45 ? -10.469 24.266 4.281 1 96.94 45 PRO B CA 1
ATOM 1636 C C . PRO B 1 45 ? -10.633 23.438 3 1 96.94 45 PRO B C 1
ATOM 1638 O O . PRO B 1 45 ? -10.039 23.766 1.973 1 96.94 45 PRO B O 1
ATOM 1641 N N . LYS B 1 46 ? -11.461 22.438 3.146 1 96.56 46 LYS B N 1
ATOM 1642 C CA . LYS B 1 46 ? -11.734 21.594 1.99 1 96.56 46 LYS B CA 1
ATOM 1643 C C . LYS B 1 46 ? -12.445 22.375 0.89 1 96.56 46 LYS B C 1
ATOM 1645 O O . LYS B 1 46 ? -13.273 23.234 1.175 1 96.56 46 LYS B O 1
ATOM 1650 N N . ILE B 1 47 ? -12.164 22.078 -0.326 1 97.88 47 ILE B N 1
ATOM 1651 C CA . ILE B 1 47 ? -12.844 22.516 -1.536 1 97.88 47 ILE B CA 1
ATOM 1652 C C . ILE B 1 47 ? -13.766 21.406 -2.041 1 97.88 47 ILE B C 1
ATOM 1654 O O . ILE B 1 47 ? -13.312 20.297 -2.332 1 97.88 47 ILE B O 1
ATOM 1658 N N . GLU B 1 48 ? -15.008 21.719 -2.25 1 97.94 48 GLU B N 1
ATOM 1659 C CA . GLU B 1 48 ? -15.953 20.75 -2.775 1 97.94 48 GLU B CA 1
ATOM 1660 C C . GLU B 1 48 ? -15.867 20.641 -4.297 1 97.94 48 GLU B C 1
ATOM 1662 O O . GLU B 1 48 ? -16.188 21.609 -5.004 1 97.94 48 GLU B O 1
ATOM 1667 N N . VAL B 1 49 ? -15.43 19.531 -4.777 1 97.5 49 VAL B N 1
ATOM 1668 C CA . VAL B 1 49 ? -15.469 19.297 -6.215 1 97.5 49 VAL B CA 1
ATOM 1669 C C . VAL B 1 49 ? -16.891 18.875 -6.625 1 97.5 49 VAL B C 1
ATOM 1671 O O . VAL B 1 49 ? -17.391 19.328 -7.656 1 97.5 49 VAL B O 1
ATOM 1674 N N . GLY B 1 50 ? -17.453 17.984 -5.781 1 97 50 GLY B N 1
ATOM 1675 C CA . GLY B 1 50 ? -18.844 17.625 -5.973 1 97 50 GLY B CA 1
ATOM 1676 C C . GLY B 1 50 ? -19.047 16.156 -6.289 1 97 50 GLY B C 1
ATOM 1677 O O . GLY B 1 50 ? -18.141 15.352 -6.145 1 97 50 GLY B O 1
ATOM 1678 N N . ASP B 1 51 ? -20.328 15.789 -6.66 1 97.06 51 ASP B N 1
ATOM 1679 C CA . ASP B 1 51 ? -20.719 14.43 -7.016 1 97.06 51 ASP B CA 1
ATOM 1680 C C . ASP B 1 51 ? -20.312 14.102 -8.453 1 97.06 51 ASP B C 1
ATOM 1682 O O . ASP B 1 51 ? -20.875 14.664 -9.398 1 97.06 51 ASP B O 1
ATOM 1686 N N . GLY B 1 52 ? -19.391 13.281 -8.508 1 95.88 52 GLY B N 1
ATOM 1687 C CA . GLY B 1 52 ? -18.938 12.82 -9.812 1 95.88 52 GLY B CA 1
ATOM 1688 C C . GLY B 1 52 ? -19.297 11.375 -10.094 1 95.88 52 GLY B C 1
ATOM 1689 O O . GLY B 1 52 ? -20.031 10.75 -9.32 1 95.88 52 GLY B O 1
ATOM 1690 N N . PRO B 1 53 ? -18.719 10.805 -11.148 1 95.88 53 PRO B N 1
ATOM 1691 C CA . PRO B 1 53 ? -19.078 9.438 -11.539 1 95.88 53 PRO B CA 1
ATOM 1692 C C . PRO B 1 53 ? -18.609 8.391 -10.523 1 95.88 53 PRO B C 1
ATOM 1694 O O . PRO B 1 53 ? -19.141 7.281 -10.484 1 95.88 53 PRO B O 1
ATOM 1697 N N . TYR B 1 54 ? -17.656 8.727 -9.734 1 95.62 54 TYR B N 1
ATOM 1698 C CA . TYR B 1 54 ? -17.062 7.746 -8.828 1 95.62 54 TYR B CA 1
ATOM 1699 C C . TYR B 1 54 ? -17.5 8 -7.391 1 95.62 54 TYR B C 1
ATOM 1701 O O . TYR B 1 54 ? -17.078 7.281 -6.477 1 95.62 54 TYR B O 1
ATOM 1709 N N . GLY B 1 55 ? -18.219 9 -7.168 1 97.38 55 GLY B N 1
ATOM 1710 C CA . GLY B 1 55 ? -18.641 9.422 -5.84 1 97.38 55 GLY B CA 1
ATOM 1711 C C . GLY B 1 55 ? -18.406 10.906 -5.586 1 97.38 55 GLY B C 1
ATOM 1712 O O . GLY B 1 55 ? -18.25 11.68 -6.527 1 97.38 55 GLY B O 1
ATOM 1713 N N . LYS B 1 56 ? -18.453 11.281 -4.297 1 98.44 56 LYS B N 1
ATOM 1714 C CA . LYS B 1 56 ? -18.25 12.68 -3.922 1 98.44 56 LYS B CA 1
ATOM 1715 C C . LYS B 1 56 ? -16.766 12.992 -3.746 1 98.44 56 LYS B C 1
ATOM 1717 O O . LYS B 1 56 ? -16.094 12.414 -2.887 1 98.44 56 LYS B O 1
ATOM 1722 N N . ARG B 1 57 ? -16.281 13.953 -4.531 1 98.56 57 ARG B N 1
ATOM 1723 C CA . ARG B 1 57 ? -14.867 14.328 -4.551 1 98.56 57 ARG B CA 1
ATOM 1724 C C . ARG B 1 57 ? -14.641 15.648 -3.83 1 98.56 57 ARG B C 1
ATOM 1726 O O . ARG B 1 57 ? -15.422 16.594 -3.986 1 98.56 57 ARG B O 1
ATOM 1733 N N . VAL B 1 58 ? -13.547 15.641 -3.018 1 98.44 58 VAL B N 1
ATOM 1734 C CA . VAL B 1 58 ? -13.078 16.891 -2.414 1 98.44 58 VAL B CA 1
ATOM 1735 C C . VAL B 1 58 ? -11.586 17.062 -2.691 1 98.44 58 VAL B C 1
ATOM 1737 O O . VAL B 1 58 ? -10.898 16.109 -3.062 1 98.44 58 VAL B O 1
ATOM 1740 N N . ALA B 1 59 ? -11.148 18.281 -2.598 1 98.56 59 ALA B N 1
ATOM 1741 C CA . ALA B 1 59 ? -9.727 18.609 -2.516 1 98.56 59 ALA B CA 1
ATOM 1742 C C . ALA B 1 59 ? -9.398 19.312 -1.204 1 98.56 59 ALA B C 1
ATOM 1744 O O . ALA B 1 59 ? -10.016 20.328 -0.87 1 98.56 59 ALA B O 1
ATOM 1745 N N . ILE B 1 60 ? -8.453 18.797 -0.403 1 98.44 60 ILE B N 1
ATOM 1746 C CA . ILE B 1 60 ? -8.039 19.375 0.872 1 98.44 60 ILE B CA 1
ATOM 1747 C C . ILE B 1 60 ? -6.578 19.797 0.795 1 98.44 60 ILE B C 1
ATOM 1749 O O . ILE B 1 60 ? -5.676 18.953 0.846 1 98.44 60 ILE B O 1
ATOM 1753 N N . PRO B 1 61 ? -6.355 21.047 0.692 1 98.62 61 PRO B N 1
ATOM 1754 C CA . PRO B 1 61 ? -4.973 21.5 0.522 1 98.62 61 PRO B CA 1
ATOM 1755 C C . PRO B 1 61 ? -4.098 21.203 1.735 1 98.62 61 PRO B C 1
ATOM 1757 O O . PRO B 1 61 ? -4.527 21.391 2.875 1 98.62 61 PRO B O 1
ATOM 1760 N N . ILE B 1 62 ? -2.975 20.688 1.501 1 98.31 62 ILE B N 1
ATOM 1761 C CA . ILE B 1 62 ? -1.933 20.469 2.494 1 98.31 62 ILE B CA 1
ATOM 1762 C C . ILE B 1 62 ? -0.947 21.625 2.494 1 98.31 62 ILE B C 1
ATOM 1764 O O . ILE B 1 62 ? -0.23 21.844 1.515 1 98.31 62 ILE B O 1
ATOM 1768 N N . ILE B 1 63 ? -0.774 22.344 3.621 1 98.38 63 ILE B N 1
ATOM 1769 C CA . ILE B 1 63 ? -0.104 23.625 3.508 1 98.38 63 ILE B CA 1
ATOM 1770 C C . ILE B 1 63 ? 1.096 23.672 4.453 1 98.38 63 ILE B C 1
ATOM 1772 O O . ILE B 1 63 ? 1.742 24.719 4.594 1 98.38 63 ILE B O 1
ATOM 1776 N N . GLY B 1 64 ? 1.352 22.672 5.16 1 98.25 64 GLY B N 1
ATOM 1777 C CA . GLY B 1 64 ? 2.533 22.656 6.008 1 98.25 64 GLY B CA 1
ATOM 1778 C C . GLY B 1 64 ? 2.482 21.609 7.098 1 98.25 64 GLY B C 1
ATOM 1779 O O . GLY B 1 64 ? 1.577 20.766 7.117 1 98.25 64 GLY B O 1
ATOM 1780 N N . GLY B 1 65 ? 3.523 21.656 7.965 1 98.19 65 GLY B N 1
ATOM 1781 C CA . GLY B 1 65 ? 3.664 20.734 9.078 1 98.19 65 GLY B CA 1
ATOM 1782 C C . GLY B 1 65 ? 5.074 20.188 9.234 1 98.19 65 GLY B C 1
ATOM 1783 O O . GLY B 1 65 ? 6.02 20.75 8.672 1 98.19 65 GLY B O 1
ATOM 1784 N N . THR B 1 66 ? 5.129 19.188 10.102 1 98.44 66 THR B N 1
ATOM 1785 C CA . THR B 1 66 ? 6.418 18.562 10.391 1 98.44 66 THR B CA 1
ATOM 1786 C C . THR B 1 66 ? 6.293 17.047 10.414 1 98.44 66 THR B C 1
ATOM 1788 O O . THR B 1 66 ? 5.188 16.516 10.516 1 98.44 66 THR B O 1
ATOM 1791 N N . PHE B 1 67 ? 7.383 16.438 10.188 1 98.25 67 PHE B N 1
ATOM 1792 C CA . PHE B 1 67 ? 7.473 14.992 10.383 1 98.25 67 PHE B CA 1
ATOM 1793 C C . PHE B 1 67 ? 8.766 14.625 11.109 1 98.25 67 PHE B C 1
ATOM 1795 O O . PHE B 1 67 ? 9.781 15.312 10.961 1 98.25 67 PHE B O 1
ATOM 1802 N N . GLU B 1 68 ? 8.688 13.516 11.859 1 98.19 68 GLU B N 1
ATOM 1803 C CA . GLU B 1 68 ? 9.859 13.062 12.594 1 98.19 68 GLU B CA 1
ATOM 1804 C C . GLU B 1 68 ? 9.812 11.562 12.852 1 98.19 68 GLU B C 1
ATOM 1806 O O . GLU B 1 68 ? 8.773 11.023 13.242 1 98.19 68 GLU B O 1
ATOM 1811 N N . GLY B 1 69 ? 10.891 10.961 12.555 1 97.38 69 GLY B N 1
ATOM 1812 C CA . GLY B 1 69 ? 11.117 9.555 12.867 1 97.38 69 GLY B CA 1
ATOM 1813 C C . GLY B 1 69 ? 12.57 9.242 13.164 1 97.38 69 GLY B C 1
ATOM 1814 O O . GLY B 1 69 ? 13.414 10.141 13.211 1 97.38 69 GLY B O 1
ATOM 1815 N N . PRO B 1 70 ? 12.859 7.977 13.438 1 97.19 70 PRO B N 1
ATOM 1816 C CA . PRO B 1 70 ? 14.211 7.594 13.859 1 97.19 70 PRO B CA 1
ATOM 1817 C C . PRO B 1 70 ? 15.266 7.891 12.797 1 97.19 70 PRO B C 1
ATOM 1819 O O . PRO B 1 70 ? 16.422 8.148 13.125 1 97.19 70 PRO B O 1
ATOM 1822 N N . ARG B 1 71 ? 14.82 7.91 11.5 1 97.31 71 ARG B N 1
ATOM 1823 C CA . ARG B 1 71 ? 15.844 7.965 10.461 1 97.31 71 ARG B CA 1
ATOM 1824 C C . ARG B 1 71 ? 15.711 9.234 9.633 1 97.31 71 ARG B C 1
ATOM 1826 O O . ARG B 1 71 ? 16.547 9.5 8.766 1 97.31 71 ARG B O 1
ATOM 1833 N N . LEU B 1 72 ? 14.672 9.961 9.852 1 97.44 72 LEU B N 1
ATOM 1834 C CA . LEU B 1 72 ? 14.461 11.172 9.07 1 97.44 72 LEU B CA 1
ATOM 1835 C C . LEU B 1 72 ? 13.516 12.125 9.805 1 97.44 72 LEU B C 1
ATOM 1837 O O . LEU B 1 72 ? 12.664 11.688 10.578 1 97.44 72 LEU B O 1
ATOM 1841 N N . LYS B 1 73 ? 13.711 13.359 9.578 1 98.5 73 LYS B N 1
ATOM 1842 C CA . LYS B 1 73 ? 12.867 14.422 10.117 1 98.5 73 LYS B CA 1
ATOM 1843 C C . LYS B 1 73 ? 12.906 15.664 9.227 1 98.5 73 LYS B C 1
ATOM 1845 O O . LYS B 1 73 ? 13.859 15.859 8.477 1 98.5 73 LYS B O 1
ATOM 1850 N N . GLY B 1 74 ? 11.836 16.453 9.289 1 98.69 74 GLY B N 1
ATOM 1851 C CA . GLY B 1 74 ? 11.797 17.688 8.5 1 98.69 74 GLY B CA 1
ATOM 1852 C C . GLY B 1 74 ? 10.43 18.328 8.477 1 98.69 74 GLY B C 1
ATOM 1853 O O . GLY B 1 74 ? 9.719 18.344 9.484 1 98.69 74 GLY B O 1
ATOM 1854 N N . THR B 1 75 ? 10.148 18.969 7.328 1 98.81 75 THR B N 1
ATOM 1855 C CA . THR B 1 75 ? 8.914 19.734 7.195 1 98.81 75 THR B CA 1
ATOM 1856 C C . THR B 1 75 ? 8.117 19.266 5.98 1 98.81 75 THR B C 1
ATOM 1858 O O . THR B 1 75 ? 8.648 18.578 5.113 1 98.81 75 THR B O 1
ATOM 1861 N N . ILE B 1 76 ? 6.855 19.625 6.039 1 98.56 76 ILE B N 1
ATOM 1862 C CA . ILE B 1 76 ? 5.949 19.391 4.918 1 98.56 76 ILE B CA 1
ATOM 1863 C C . ILE B 1 76 ? 5.855 20.656 4.059 1 98.56 76 ILE B C 1
ATOM 1865 O O . ILE B 1 76 ? 5.633 21.75 4.574 1 98.56 76 ILE B O 1
ATOM 1869 N N . ARG B 1 77 ? 5.996 20.5 2.76 1 97.56 77 ARG B N 1
ATOM 1870 C CA . ARG B 1 77 ? 5.914 21.609 1.821 1 97.56 77 ARG B CA 1
ATOM 1871 C C . ARG B 1 77 ? 4.473 22.078 1.64 1 97.56 77 ARG B C 1
ATOM 1873 O O . ARG B 1 77 ? 3.553 21.25 1.614 1 97.56 77 ARG B O 1
ATOM 1880 N N . ASN B 1 78 ? 4.355 23.391 1.55 1 98.06 78 ASN B N 1
ATOM 1881 C CA . ASN B 1 78 ? 3.066 23.891 1.085 1 98.06 78 ASN B CA 1
ATOM 1882 C C . ASN B 1 78 ? 2.846 23.594 -0.394 1 98.06 78 ASN B C 1
ATOM 1884 O O . ASN B 1 78 ? 2.963 24.484 -1.238 1 98.06 78 ASN B O 1
ATOM 1888 N N . LEU B 1 79 ? 2.604 22.438 -0.622 1 97.19 79 LEU B N 1
ATOM 1889 C CA . LEU B 1 79 ? 2.471 21.875 -1.965 1 97.19 79 LEU B CA 1
ATOM 1890 C C . LEU B 1 79 ? 1.684 20.578 -1.937 1 97.19 79 LEU B C 1
ATOM 1892 O O . LEU B 1 79 ? 2.068 19.625 -1.247 1 97.19 79 LEU B O 1
ATOM 1896 N N . GLY B 1 80 ? 0.534 20.547 -2.658 1 98.06 80 GLY B N 1
ATOM 1897 C CA . GLY B 1 80 ? -0.224 19.312 -2.799 1 98.06 80 GLY B CA 1
ATOM 1898 C C . GLY B 1 80 ? -1.558 19.344 -2.078 1 98.06 80 GLY B C 1
ATOM 1899 O O . GLY B 1 80 ? -1.977 20.391 -1.584 1 98.06 80 GLY B O 1
ATOM 1900 N N . ALA B 1 81 ? -2.234 18.188 -2.088 1 98.69 81 ALA B N 1
ATOM 1901 C CA . ALA B 1 81 ? -3.58 18.078 -1.53 1 98.69 81 ALA B CA 1
ATOM 1902 C C . ALA B 1 81 ? -3.977 16.609 -1.367 1 98.69 81 ALA B C 1
ATOM 1904 O O . ALA B 1 81 ? -3.277 15.711 -1.847 1 98.69 81 ALA B O 1
ATOM 1905 N N . ASP B 1 82 ? -5.012 16.438 -0.615 1 98.62 82 ASP B N 1
ATOM 1906 C CA . ASP B 1 82 ? -5.805 15.211 -0.64 1 98.62 82 ASP B CA 1
ATOM 1907 C C . ASP B 1 82 ? -7.008 15.359 -1.571 1 98.62 82 ASP B C 1
ATOM 1909 O O . ASP B 1 82 ? -7.93 16.125 -1.287 1 98.62 82 ASP B O 1
ATOM 1913 N N . TRP B 1 83 ? -6.969 14.641 -2.625 1 98.75 83 TRP B N 1
ATOM 1914 C CA . TRP B 1 83 ? -8.148 14.562 -3.48 1 98.75 83 TRP B CA 1
ATOM 1915 C C . TRP B 1 83 ? -9.031 13.383 -3.09 1 98.75 83 TRP B C 1
ATOM 1917 O O . TRP B 1 83 ? -9.328 12.523 -3.922 1 98.75 83 TRP B O 1
ATOM 1927 N N . GLY B 1 84 ? -9.555 13.422 -1.905 1 98.5 84 GLY B N 1
ATOM 1928 C CA . GLY B 1 84 ? -10.297 12.312 -1.321 1 98.5 84 GLY B CA 1
ATOM 1929 C C . GLY B 1 84 ? -11.648 12.086 -1.973 1 98.5 84 GLY B C 1
ATOM 1930 O O . GLY B 1 84 ? -12.266 13.031 -2.473 1 98.5 84 GLY B O 1
ATOM 1931 N N . LEU B 1 85 ? -12.055 10.859 -1.976 1 98.69 85 LEU B N 1
ATOM 1932 C CA . LEU B 1 85 ? -13.328 10.453 -2.566 1 98.69 85 LEU B CA 1
ATOM 1933 C C . LEU B 1 85 ? -14.188 9.711 -1.548 1 98.69 85 LEU B C 1
ATOM 1935 O O . LEU B 1 85 ? -13.703 8.789 -0.879 1 98.69 85 LEU B O 1
ATOM 1939 N N . THR B 1 86 ? -15.438 10.125 -1.384 1 98.56 86 THR B N 1
ATOM 1940 C CA . THR B 1 86 ? -16.438 9.312 -0.691 1 98.56 86 THR B CA 1
ATOM 1941 C C . THR B 1 86 ? -17.219 8.461 -1.683 1 98.56 86 THR B C 1
ATOM 1943 O O . THR B 1 86 ? -17.859 8.984 -2.598 1 98.56 86 THR B O 1
ATOM 1946 N N . ASP B 1 87 ? -17.188 7.141 -1.416 1 97.62 87 ASP B N 1
ATOM 1947 C CA . ASP B 1 87 ? -17.781 6.25 -2.408 1 97.62 87 ASP B CA 1
ATOM 1948 C C . ASP B 1 87 ? -19.281 6.074 -2.162 1 97.62 87 ASP B C 1
ATOM 1950 O O . ASP B 1 87 ? -19.859 6.758 -1.313 1 97.62 87 ASP B O 1
ATOM 1954 N N . ASN B 1 88 ? -19.859 5.234 -2.973 1 95.5 88 ASN B N 1
ATOM 1955 C CA . ASN B 1 88 ? -21.312 5.082 -2.953 1 95.5 88 ASN B CA 1
ATOM 1956 C C . ASN B 1 88 ? -21.781 4.348 -1.702 1 95.5 88 ASN B C 1
ATOM 1958 O O . ASN B 1 88 ? -22.984 4.227 -1.463 1 95.5 88 ASN B O 1
ATOM 1962 N N . ARG B 1 89 ? -20.922 3.926 -0.903 1 96.31 89 ARG B N 1
ATOM 1963 C CA . ARG B 1 89 ? -21.281 3.309 0.369 1 96.31 89 ARG B CA 1
ATOM 1964 C C . ARG B 1 89 ? -20.906 4.207 1.541 1 96.31 89 ARG B C 1
ATOM 1966 O O . ARG B 1 89 ? -20.938 3.779 2.695 1 96.31 89 ARG B O 1
ATOM 1973 N N . GLY B 1 90 ? -20.453 5.367 1.23 1 96.88 90 GLY B N 1
ATOM 1974 C CA . GLY B 1 90 ? -20.203 6.383 2.244 1 96.88 90 GLY B CA 1
ATOM 1975 C C . GLY B 1 90 ? -18.812 6.297 2.84 1 96.88 90 GLY B C 1
ATOM 1976 O O . GLY B 1 90 ? -18.516 6.961 3.836 1 96.88 90 GLY B O 1
ATOM 1977 N N . ILE B 1 91 ? -18 5.461 2.287 1 97.81 91 ILE B N 1
ATOM 1978 C CA . ILE B 1 91 ? -16.641 5.316 2.805 1 97.81 91 ILE B CA 1
ATOM 1979 C C . ILE B 1 91 ? -15.719 6.34 2.143 1 97.81 91 ILE B C 1
ATOM 1981 O O . ILE B 1 91 ? -15.695 6.465 0.916 1 97.81 91 ILE B O 1
ATOM 1985 N N . PHE B 1 92 ? -14.977 7.098 2.977 1 98.06 92 PHE B N 1
ATOM 1986 C CA . PHE B 1 92 ? -14.023 8.086 2.486 1 98.06 92 PHE B CA 1
ATOM 1987 C C . PHE B 1 92 ? -12.688 7.426 2.168 1 98.06 92 PHE B C 1
ATOM 1989 O O . PHE B 1 92 ? -12.148 6.668 2.979 1 98.06 92 PHE B O 1
ATOM 1996 N N . HIS B 1 93 ? -12.148 7.684 0.984 1 98.56 93 HIS B N 1
ATOM 1997 C CA . HIS B 1 93 ? -10.844 7.23 0.509 1 98.56 93 HIS B CA 1
ATOM 1998 C C . HIS B 1 93 ? -9.914 8.414 0.238 1 98.56 93 HIS B C 1
ATOM 2000 O O . HIS B 1 93 ? -10.023 9.07 -0.801 1 98.56 93 HIS B O 1
ATOM 2006 N N . PRO B 1 94 ? -8.977 8.656 1.173 1 98.62 94 PRO B N 1
ATOM 2007 C CA . PRO B 1 94 ? -7.977 9.664 0.835 1 98.62 94 PRO B CA 1
ATOM 2008 C C . PRO B 1 94 ? -7.109 9.266 -0.354 1 98.62 94 PRO B C 1
ATOM 2010 O O . PRO B 1 94 ? -6.91 8.07 -0.602 1 98.62 94 PRO B O 1
ATOM 2013 N N . ASP B 1 95 ? -6.648 10.188 -1.043 1 98.62 95 ASP B N 1
ATOM 2014 C CA . ASP B 1 95 ? -5.719 10.094 -2.16 1 98.62 95 ASP B CA 1
ATOM 2015 C C . ASP B 1 95 ? -4.844 11.344 -2.254 1 98.62 95 ASP B C 1
ATOM 2017 O O . ASP B 1 95 ? -5.258 12.359 -2.818 1 98.62 95 ASP B O 1
ATOM 2021 N N . THR B 1 96 ? -3.625 11.258 -1.748 1 98.75 96 THR B N 1
ATOM 2022 C CA . THR B 1 96 ? -2.84 12.469 -1.566 1 98.75 96 THR B CA 1
ATOM 2023 C C . THR B 1 96 ? -1.597 12.453 -2.449 1 98.75 96 THR B C 1
ATOM 2025 O O . THR B 1 96 ? -1.085 11.375 -2.783 1 98.75 96 THR B O 1
ATOM 2028 N N . ARG B 1 97 ? -1.179 13.609 -2.83 1 98.69 97 ARG B N 1
ATOM 2029 C CA . ARG B 1 97 ? 0.158 13.93 -3.318 1 98.69 97 ARG B CA 1
ATOM 2030 C C . ARG B 1 97 ? 0.709 15.18 -2.637 1 98.69 97 ARG B C 1
ATOM 2032 O O . ARG B 1 97 ? 0.034 16.203 -2.578 1 98.69 97 ARG B O 1
ATOM 2039 N N . TYR B 1 98 ? 1.886 15.016 -2.082 1 98.62 98 TYR B N 1
ATOM 2040 C CA . TYR B 1 98 ? 2.549 16.141 -1.436 1 98.62 98 TYR B CA 1
ATOM 2041 C C . TYR B 1 98 ? 4.039 15.875 -1.259 1 98.62 98 TYR B C 1
ATOM 2043 O O . TYR B 1 98 ? 4.59 14.969 -1.89 1 98.62 98 TYR B O 1
ATOM 2051 N N . GLY B 1 99 ? 4.703 16.812 -0.511 1 98.5 99 GLY B N 1
ATOM 2052 C CA . GLY B 1 99 ? 6.152 16.719 -0.441 1 98.5 99 GLY B CA 1
ATOM 2053 C C . GLY B 1 99 ? 6.699 16.953 0.954 1 98.5 99 GLY B C 1
ATOM 2054 O O . GLY B 1 99 ? 6.199 17.812 1.688 1 98.5 99 GLY B O 1
ATOM 2055 N N . LEU B 1 100 ? 7.738 16.172 1.251 1 98.56 100 LEU B N 1
ATOM 2056 C CA . LEU B 1 100 ? 8.516 16.375 2.469 1 98.56 100 LEU B CA 1
ATOM 2057 C C . LEU B 1 100 ? 9.891 16.953 2.146 1 98.56 100 LEU B C 1
ATOM 2059 O O . LEU B 1 100 ? 10.5 16.594 1.141 1 98.56 100 LEU B O 1
ATOM 2063 N N . THR B 1 101 ? 10.289 17.828 2.949 1 98.81 101 THR B N 1
ATOM 2064 C CA . THR B 1 101 ? 11.664 18.297 2.926 1 98.81 101 THR B CA 1
ATOM 2065 C C . THR B 1 101 ? 12.383 17.938 4.219 1 98.81 101 THR B C 1
ATOM 2067 O O . THR B 1 101 ? 11.984 18.359 5.305 1 98.81 101 THR B O 1
ATOM 2070 N N . THR B 1 102 ? 13.461 17.172 4.047 1 98.81 102 THR B N 1
ATOM 2071 C CA . THR B 1 102 ? 14.219 16.797 5.238 1 98.81 102 THR B CA 1
ATOM 2072 C C . THR B 1 102 ? 15.047 17.969 5.738 1 98.81 102 THR B C 1
ATOM 2074 O O . THR B 1 102 ? 15.328 18.906 4.988 1 98.81 102 THR B O 1
ATOM 2077 N N . ASP B 1 103 ? 15.477 17.844 6.996 1 98.62 103 ASP B N 1
ATOM 2078 C CA . ASP B 1 103 ? 16.266 18.906 7.609 1 98.62 103 ASP B CA 1
ATOM 2079 C C . ASP B 1 103 ? 17.594 19.094 6.859 1 98.62 103 ASP B C 1
ATOM 2081 O O . ASP B 1 103 ? 18.109 20.219 6.809 1 98.62 103 ASP B O 1
ATOM 2085 N N . ASP B 1 104 ? 18.047 18.078 6.324 1 98.44 104 ASP B N 1
ATOM 2086 C CA . ASP B 1 104 ? 19.312 18.172 5.613 1 98.44 104 ASP B CA 1
ATOM 2087 C C . ASP B 1 104 ? 19.094 18.438 4.125 1 98.44 104 ASP B C 1
ATOM 2089 O O . ASP B 1 104 ? 20.016 18.281 3.318 1 98.44 104 ASP B O 1
ATOM 2093 N N . GLY B 1 105 ? 17.875 18.688 3.691 1 98.44 105 GLY B N 1
ATOM 2094 C CA . GLY B 1 105 ? 17.641 19.344 2.412 1 98.44 105 GLY B CA 1
ATOM 2095 C C . GLY B 1 105 ? 17.141 18.391 1.341 1 98.44 105 GLY B C 1
ATOM 2096 O O . GLY B 1 105 ? 16.906 18.812 0.202 1 98.44 105 GLY B O 1
ATOM 2097 N N . ALA B 1 106 ? 16.953 17.156 1.668 1 98.75 106 ALA B N 1
ATOM 2098 C CA . ALA B 1 106 ? 16.438 16.219 0.668 1 98.75 106 ALA B CA 1
ATOM 2099 C C . ALA B 1 106 ? 14.945 16.422 0.441 1 98.75 106 ALA B C 1
ATOM 2101 O O . ALA B 1 106 ? 14.203 16.734 1.379 1 98.75 106 ALA B O 1
ATOM 2102 N N . GLU B 1 107 ? 14.523 16.234 -0.844 1 98.81 107 GLU B N 1
ATOM 2103 C CA . GLU B 1 107 ? 13.117 16.281 -1.217 1 98.81 107 GLU B CA 1
ATOM 2104 C C . GLU B 1 107 ? 12.555 14.875 -1.429 1 98.81 107 GLU B C 1
ATOM 2106 O O . GLU B 1 107 ? 13.195 14.031 -2.059 1 98.81 107 GLU B O 1
ATOM 2111 N N . ILE B 1 108 ? 11.383 14.656 -0.836 1 98.75 108 ILE B N 1
ATOM 2112 C CA . ILE B 1 108 ? 10.703 13.375 -0.952 1 98.75 108 ILE B CA 1
ATOM 2113 C C . ILE B 1 108 ? 9.273 13.586 -1.452 1 98.75 108 ILE B C 1
ATOM 2115 O O . ILE B 1 108 ? 8.477 14.266 -0.803 1 98.75 108 ILE B O 1
ATOM 2119 N N . TYR B 1 109 ? 8.969 13.117 -2.641 1 98.88 109 TYR B N 1
ATOM 2120 C CA . TYR B 1 109 ? 7.605 13.047 -3.162 1 98.88 109 TYR B CA 1
ATOM 2121 C C . TYR B 1 109 ? 6.836 11.898 -2.523 1 98.88 109 TYR B C 1
ATOM 2123 O O . TYR B 1 109 ? 7.328 10.773 -2.459 1 98.88 109 TYR B O 1
ATOM 2131 N N . ILE B 1 110 ? 5.617 12.195 -2.045 1 98.5 110 ILE B N 1
ATOM 2132 C CA . ILE B 1 110 ? 4.871 11.156 -1.33 1 98.5 110 ILE B CA 1
ATOM 2133 C C . ILE B 1 110 ? 3.447 11.086 -1.873 1 98.5 110 ILE B C 1
ATOM 2135 O O . ILE B 1 110 ? 2.818 12.109 -2.133 1 98.5 110 ILE B O 1
ATOM 2139 N N . ARG B 1 111 ? 2.994 9.875 -2.014 1 98.75 111 ARG B N 1
ATOM 2140 C CA . ARG B 1 111 ? 1.588 9.547 -2.227 1 98.75 111 ARG B CA 1
ATOM 2141 C C . ARG B 1 111 ? 1.056 8.656 -1.11 1 98.75 111 ARG B C 1
ATOM 2143 O O . ARG B 1 111 ? 1.705 7.684 -0.724 1 98.75 111 ARG B O 1
ATOM 2150 N N . THR B 1 112 ? -0.074 9.023 -0.559 1 98.75 112 THR B N 1
ATOM 2151 C CA . THR B 1 112 ? -0.784 8.148 0.364 1 98.75 112 THR B CA 1
ATOM 2152 C C . THR B 1 112 ? -2.23 7.949 -0.083 1 98.75 112 THR B C 1
ATOM 2154 O O . THR B 1 112 ? -2.838 8.852 -0.656 1 98.75 112 THR B O 1
ATOM 2157 N N . PHE B 1 113 ? -2.705 6.766 0.164 1 98.81 113 PHE B N 1
ATOM 2158 C CA . PHE B 1 113 ? -4.09 6.441 -0.152 1 98.81 113 PHE B CA 1
ATOM 2159 C C . PHE B 1 113 ? -4.578 5.27 0.688 1 98.81 113 PHE B C 1
ATOM 2161 O O . PHE B 1 113 ? -3.773 4.473 1.179 1 98.81 113 PHE B O 1
ATOM 2168 N N . GLY B 1 114 ? -5.844 5.191 0.809 1 98.56 114 GLY B N 1
ATOM 2169 C CA . GLY B 1 114 ? -6.477 4.168 1.622 1 98.56 114 GLY B CA 1
ATOM 2170 C C . GLY B 1 114 ? -7.938 4.449 1.915 1 98.56 114 GLY B C 1
ATOM 2171 O O . GLY B 1 114 ? -8.664 4.949 1.052 1 98.56 114 GLY B O 1
ATOM 2172 N N . SER B 1 115 ? -8.297 4 3.117 1 98.5 115 SER B N 1
ATOM 2173 C CA . SER B 1 115 ? -9.727 4.113 3.377 1 98.5 115 SER B CA 1
ATOM 2174 C C . SER B 1 115 ? -10.008 4.324 4.859 1 98.5 115 SER B C 1
ATOM 2176 O O . SER B 1 115 ? -9.281 3.807 5.715 1 98.5 115 SER B O 1
ATOM 2178 N N . LYS B 1 116 ? -11.062 5.031 5.066 1 97.44 116 LYS B N 1
ATOM 2179 C CA . LYS B 1 116 ? -11.617 5.102 6.418 1 97.44 116 LYS B CA 1
ATOM 2180 C C . LYS B 1 116 ? -12.055 3.723 6.898 1 97.44 116 LYS B C 1
ATOM 2182 O O . LYS B 1 116 ? -12.656 2.955 6.141 1 97.44 116 LYS B O 1
ATOM 2187 N N . GLN B 1 117 ? -11.766 3.506 8.203 1 95.25 117 GLN B N 1
ATOM 2188 C CA . GLN B 1 117 ? -12.086 2.221 8.812 1 95.25 117 GLN B CA 1
ATOM 2189 C C . GLN B 1 117 ? -13.297 2.334 9.734 1 95.25 117 GLN B C 1
ATOM 2191 O O . GLN B 1 117 ? -13.656 3.432 10.164 1 95.25 117 GLN B O 1
ATOM 2196 N N . PRO B 1 118 ? -13.906 1.196 10.039 1 89.56 118 PRO B N 1
ATOM 2197 C CA . PRO B 1 118 ? -15.07 1.215 10.922 1 89.56 118 PRO B CA 1
ATOM 2198 C C . PRO B 1 118 ? -14.758 1.778 12.305 1 89.56 118 PRO B C 1
ATOM 2200 O O . PRO B 1 118 ? -15.648 2.332 12.969 1 89.56 118 PRO B O 1
ATOM 2203 N N . ASP B 1 119 ? -13.523 1.703 12.734 1 84.19 119 ASP B N 1
ATOM 2204 C CA . ASP B 1 119 ? -13.164 2.193 14.062 1 84.19 119 ASP B CA 1
ATOM 2205 C C . ASP B 1 119 ? -12.938 3.703 14.047 1 84.19 119 ASP B C 1
ATOM 2207 O O . ASP B 1 119 ? -12.594 4.297 15.07 1 84.19 119 ASP B O 1
ATOM 2211 N N . GLY B 1 120 ? -13.023 4.27 12.914 1 86.19 120 GLY B N 1
ATOM 2212 C CA . GLY B 1 120 ? -12.914 5.715 12.797 1 86.19 120 GLY B CA 1
ATOM 2213 C C . GLY B 1 120 ? -11.57 6.172 12.258 1 86.19 120 GLY B C 1
ATOM 2214 O O . GLY B 1 120 ? -11.438 7.312 11.797 1 86.19 120 GLY B O 1
ATOM 2215 N N . GLY B 1 121 ? -10.625 5.344 12.336 1 90 121 GLY B N 1
ATOM 2216 C CA . GLY B 1 121 ? -9.336 5.691 11.766 1 90 121 GLY B CA 1
ATOM 2217 C C . GLY B 1 121 ? -9.289 5.527 10.258 1 90 121 GLY B C 1
ATOM 2218 O O . GLY B 1 121 ? -10.195 4.934 9.664 1 90 121 GLY B O 1
ATOM 2219 N N . ILE B 1 122 ? -8.32 6.199 9.664 1 96.25 122 ILE B N 1
ATOM 2220 C CA . ILE B 1 122 ? -8.031 6 8.25 1 96.25 122 ILE B CA 1
ATOM 2221 C C . ILE B 1 122 ? -6.703 5.273 8.086 1 96.25 122 ILE B C 1
ATOM 2223 O O . ILE B 1 122 ? -5.691 5.684 8.656 1 96.25 122 ILE B O 1
ATOM 2227 N N . TYR B 1 123 ? -6.738 4.164 7.383 1 97.81 123 TYR B N 1
ATOM 2228 C CA . TYR B 1 123 ? -5.504 3.447 7.07 1 97.81 123 TYR B CA 1
ATOM 2229 C C . TYR B 1 123 ? -4.984 3.832 5.691 1 97.81 123 TYR B C 1
ATOM 2231 O O . TYR B 1 123 ? -5.766 4.102 4.777 1 97.81 123 TYR B O 1
ATOM 2239 N N . LEU B 1 124 ? -3.623 3.846 5.633 1 98.38 124 LEU B N 1
ATOM 2240 C CA . LEU B 1 124 ? -3.01 4.355 4.41 1 98.38 124 LEU B CA 1
ATOM 2241 C C . LEU B 1 124 ? -1.924 3.406 3.914 1 98.38 124 LEU B C 1
ATOM 2243 O O . LEU B 1 124 ? -1.177 2.838 4.711 1 98.38 124 LEU B O 1
ATOM 2247 N N . HIS B 1 125 ? -1.851 3.293 2.572 1 98.88 125 HIS B N 1
ATOM 2248 C CA . HIS B 1 125 ? -0.594 2.961 1.908 1 98.88 125 HIS B CA 1
ATOM 2249 C C . HIS B 1 125 ? 0.277 4.199 1.729 1 98.88 125 HIS B C 1
ATOM 2251 O O . HIS B 1 125 ? -0.229 5.281 1.418 1 98.88 125 HIS B O 1
ATOM 2257 N N . GLY B 1 126 ? 1.562 4.012 1.903 1 98.81 126 GLY B N 1
ATOM 2258 C CA . GLY B 1 126 ? 2.506 5.086 1.633 1 98.81 126 GLY B CA 1
ATOM 2259 C C . GLY B 1 126 ? 3.518 4.734 0.558 1 98.81 126 GLY B C 1
ATOM 2260 O O . GLY B 1 126 ? 4.164 3.686 0.626 1 98.81 126 GLY B O 1
ATOM 2261 N N . LEU B 1 127 ? 3.611 5.609 -0.426 1 98.81 127 LEU B N 1
ATOM 2262 C CA . LEU B 1 127 ? 4.594 5.492 -1.498 1 98.81 127 LEU B CA 1
ATOM 2263 C C . LEU B 1 127 ? 5.512 6.707 -1.53 1 98.81 127 LEU B C 1
ATOM 2265 O O . LEU B 1 127 ? 5.047 7.844 -1.443 1 98.81 127 LEU B O 1
ATOM 2269 N N . TYR B 1 128 ? 6.777 6.43 -1.672 1 98.81 128 TYR B N 1
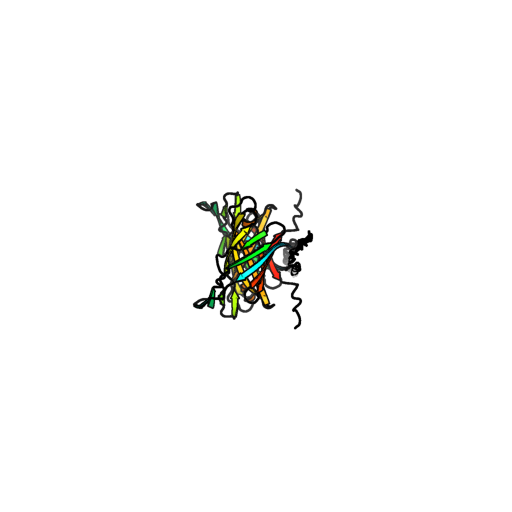ATOM 2270 C CA . TYR B 1 128 ? 7.781 7.484 -1.638 1 98.81 128 TYR B CA 1
ATOM 2271 C C . TYR B 1 128 ? 8.633 7.465 -2.898 1 98.81 128 TYR B C 1
ATOM 2273 O O . TYR B 1 128 ? 8.914 6.398 -3.453 1 98.81 128 TYR B O 1
ATOM 2281 N N . GLU B 1 129 ? 9.031 8.633 -3.266 1 98.75 129 GLU B N 1
ATOM 2282 C CA . GLU B 1 129 ? 10.008 8.781 -4.34 1 98.75 129 GLU B CA 1
ATOM 2283 C C . GLU B 1 129 ? 10.992 9.906 -4.039 1 98.75 129 GLU B C 1
ATOM 2285 O O . GLU B 1 129 ? 10.586 11.016 -3.666 1 98.75 129 GLU B O 1
ATOM 2290 N N . THR B 1 130 ? 12.289 9.625 -4.164 1 98.75 130 THR B N 1
ATOM 2291 C CA . THR B 1 130 ? 13.328 10.625 -3.943 1 98.75 130 THR B CA 1
ATOM 2292 C C . THR B 1 130 ? 14.578 10.297 -4.758 1 98.75 130 THR B C 1
ATOM 2294 O O . THR B 1 130 ? 14.852 9.133 -5.039 1 98.75 130 THR B O 1
ATOM 2297 N N . GLY B 1 131 ? 15.242 11.305 -5.191 1 97.88 131 GLY B N 1
ATOM 2298 C CA . GLY B 1 131 ? 16.531 11.148 -5.855 1 97.88 131 GLY B CA 1
ATOM 2299 C C . GLY B 1 131 ? 17.703 11.211 -4.898 1 97.88 131 GLY B C 1
ATOM 2300 O O . GLY B 1 131 ? 18.859 11.141 -5.324 1 97.88 131 GLY B O 1
ATOM 2301 N N . SER B 1 132 ? 17.438 11.43 -3.645 1 98.44 132 SER B N 1
ATOM 2302 C CA . SER B 1 132 ? 18.5 11.523 -2.648 1 98.44 132 SER B CA 1
ATOM 2303 C C . SER B 1 132 ? 19.156 10.172 -2.412 1 98.44 132 SER B C 1
ATOM 2305 O O . SER B 1 132 ? 18.484 9.188 -2.111 1 98.44 132 SER B O 1
ATOM 2307 N N . ASP B 1 133 ? 20.453 10.148 -2.455 1 97.81 133 ASP B N 1
ATOM 2308 C CA . ASP B 1 133 ? 21.172 8.914 -2.172 1 97.81 133 ASP B CA 1
ATOM 2309 C C . ASP B 1 133 ? 20.969 8.484 -0.722 1 97.81 133 ASP B C 1
ATOM 2311 O O . ASP B 1 133 ? 20.797 7.297 -0.441 1 97.81 133 ASP B O 1
ATOM 2315 N N . LYS B 1 134 ? 21.031 9.438 0.181 1 98 134 LYS B N 1
ATOM 2316 C CA . LYS B 1 134 ? 20.906 9.148 1.606 1 98 134 LYS B CA 1
ATOM 2317 C C . LYS B 1 134 ? 19.578 8.492 1.922 1 98 134 LYS B C 1
ATOM 2319 O O . LYS B 1 134 ? 19.5 7.598 2.768 1 98 134 LYS B O 1
ATOM 2324 N N . TYR B 1 135 ? 18.516 8.898 1.256 1 98.44 135 TYR B N 1
ATOM 2325 C CA . TYR B 1 135 ? 17.172 8.43 1.567 1 98.44 135 TYR B CA 1
ATOM 2326 C C . TYR B 1 135 ? 16.656 7.516 0.469 1 98.44 135 TYR B C 1
ATOM 2328 O O . TYR B 1 135 ? 15.445 7.297 0.362 1 98.44 135 TYR B O 1
ATOM 2336 N N . TRP B 1 136 ? 17.516 7.004 -0.37 1 97.75 136 TRP B N 1
ATOM 2337 C CA . TRP B 1 136 ? 17.109 6.191 -1.511 1 97.75 136 TRP B CA 1
ATOM 2338 C C . TRP B 1 136 ? 16.297 4.984 -1.057 1 97.75 136 TRP B C 1
ATOM 2340 O O . TRP B 1 136 ? 15.391 4.535 -1.766 1 97.75 136 TRP B O 1
ATOM 2350 N N . TRP B 1 137 ? 16.562 4.488 0.175 1 96.88 137 TRP B N 1
ATOM 2351 C CA . TRP B 1 137 ? 15.898 3.316 0.722 1 96.88 137 TRP B CA 1
ATOM 2352 C C . TRP B 1 137 ? 14.391 3.537 0.789 1 96.88 137 TRP B C 1
ATOM 2354 O O . TRP B 1 137 ? 13.609 2.58 0.738 1 96.88 137 TRP B O 1
ATOM 2364 N N . LEU B 1 138 ? 13.914 4.719 0.831 1 98.38 138 LEU B N 1
ATOM 2365 C CA . LEU B 1 138 ? 12.492 5.023 0.892 1 98.38 138 LEU B CA 1
ATOM 2366 C C . LEU B 1 138 ? 11.781 4.559 -0.372 1 98.38 138 LEU B C 1
ATOM 2368 O O . LEU B 1 138 ? 10.594 4.203 -0.329 1 98.38 138 LEU B O 1
ATOM 2372 N N . ASN B 1 139 ? 12.469 4.531 -1.5 1 98.19 139 ASN B N 1
ATOM 2373 C CA . ASN B 1 139 ? 11.867 4.168 -2.777 1 98.19 139 ASN B CA 1
ATOM 2374 C C . ASN B 1 139 ? 11.406 2.713 -2.787 1 98.19 139 ASN B C 1
ATOM 2376 O O . ASN B 1 139 ? 10.562 2.328 -3.598 1 98.19 139 ASN B O 1
ATOM 2380 N N . ASP B 1 140 ? 11.953 1.91 -1.85 1 97.88 140 ASP B N 1
ATOM 2381 C CA . ASP B 1 140 ? 11.805 0.465 -1.988 1 97.88 140 ASP B CA 1
ATOM 2382 C C . ASP B 1 140 ? 11.016 -0.123 -0.821 1 97.88 140 ASP B C 1
ATOM 2384 O O . ASP B 1 140 ? 10.695 -1.313 -0.819 1 97.88 140 ASP B O 1
ATOM 2388 N N . ILE B 1 141 ? 10.68 0.631 0.166 1 97.62 141 ILE B N 1
ATOM 2389 C CA . ILE B 1 141 ? 9.992 0.067 1.32 1 97.62 141 ILE B CA 1
ATOM 2390 C C . ILE B 1 141 ? 8.5 -0.076 1.013 1 97.62 141 ILE B C 1
ATOM 2392 O O . ILE B 1 141 ? 7.988 0.561 0.09 1 97.62 141 ILE B O 1
ATOM 2396 N N . VAL B 1 142 ? 7.887 -0.944 1.714 1 98.25 142 VAL B N 1
ATOM 2397 C CA . VAL B 1 142 ? 6.43 -1.045 1.767 1 98.25 142 VAL B CA 1
ATOM 2398 C C . VAL B 1 142 ? 5.918 -0.435 3.07 1 98.25 142 VAL B C 1
ATOM 2400 O O . VAL B 1 142 ? 6.18 -0.962 4.152 1 98.25 142 VAL B O 1
ATOM 2403 N N . ALA B 1 143 ? 5.238 0.657 2.879 1 98.5 143 ALA B N 1
ATOM 2404 C CA . ALA B 1 143 ? 4.852 1.446 4.043 1 98.5 143 ALA B CA 1
ATOM 2405 C C . ALA B 1 143 ? 3.332 1.535 4.164 1 98.5 143 ALA B C 1
ATOM 2407 O O . ALA B 1 143 ? 2.621 1.552 3.156 1 98.5 143 ALA B O 1
ATOM 2408 N N . VAL B 1 144 ? 2.887 1.572 5.414 1 98.19 144 VAL B N 1
ATOM 2409 C CA . VAL B 1 144 ? 1.485 1.775 5.766 1 98.19 144 VAL B CA 1
ATOM 2410 C C . VAL B 1 144 ? 1.379 2.812 6.883 1 98.19 144 VAL B C 1
ATOM 2412 O O . VAL B 1 144 ? 2.379 3.158 7.516 1 98.19 144 VAL B O 1
ATOM 2415 N N . GLY B 1 145 ? 0.166 3.281 7.078 1 97.06 145 GLY B N 1
ATOM 2416 C CA . GLY B 1 145 ? 0.025 4.316 8.086 1 97.06 145 GLY B CA 1
ATOM 2417 C C . GLY B 1 145 ? -1.369 4.387 8.68 1 97.06 145 GLY B C 1
ATOM 2418 O O . GLY B 1 145 ? -2.311 3.807 8.141 1 97.06 145 GLY B O 1
ATOM 2419 N N . VAL B 1 146 ? -1.457 5.078 9.82 1 96.5 146 VAL B N 1
ATOM 2420 C CA . VAL B 1 146 ? -2.707 5.398 10.5 1 96.5 146 VAL B CA 1
ATOM 2421 C C . VAL B 1 146 ? -2.867 6.914 10.594 1 96.5 146 VAL B C 1
ATOM 2423 O O . VAL B 1 146 ? -1.973 7.609 11.078 1 96.5 146 VAL B O 1
ATOM 2426 N N . LEU B 1 147 ? -3.973 7.328 10.094 1 95.94 147 LEU B N 1
ATOM 2427 C CA . LEU B 1 147 ? -4.293 8.75 10.102 1 95.94 147 LEU B CA 1
ATOM 2428 C C . LEU B 1 147 ? -5.434 9.047 11.07 1 95.94 147 LEU B C 1
ATOM 2430 O O . LEU B 1 147 ? -6.453 8.352 11.062 1 95.94 147 LEU B O 1
ATOM 2434 N N . LYS B 1 148 ? -5.176 10.008 11.891 1 92.56 148 LYS B N 1
ATOM 2435 C CA . LYS B 1 148 ? -6.199 10.609 12.742 1 92.56 148 LYS B CA 1
ATOM 2436 C C . LYS B 1 148 ? -6.438 12.07 12.359 1 92.56 148 LYS B C 1
ATOM 2438 O O . LYS B 1 148 ? -5.484 12.836 12.188 1 92.56 148 LYS B O 1
ATOM 2443 N N . SER B 1 149 ? -7.688 12.344 12.219 1 91 149 SER B N 1
ATOM 2444 C CA . SER B 1 149 ? -8.008 13.688 11.75 1 91 149 SER B CA 1
ATOM 2445 C C . SER B 1 149 ? -8.555 14.555 12.883 1 91 149 SER B C 1
ATOM 2447 O O . SER B 1 149 ? -9.297 14.07 13.734 1 91 149 SER B O 1
ATOM 2449 N N . GLY B 1 150 ? -8.148 15.805 12.852 1 88.31 150 GLY B N 1
ATOM 2450 C CA . GLY B 1 150 ? -8.766 16.859 13.648 1 88.31 150 GLY B CA 1
ATOM 2451 C C . GLY B 1 150 ? -9.297 18 12.812 1 88.31 150 GLY B C 1
ATOM 2452 O O . GLY B 1 150 ? -9.508 17.859 11.609 1 88.31 150 GLY B O 1
ATOM 2453 N N . THR B 1 151 ? -9.68 19.031 13.516 1 89.62 151 THR B N 1
ATOM 2454 C CA . THR B 1 151 ? -10.164 20.219 12.805 1 89.62 151 THR B CA 1
ATOM 2455 C C . THR B 1 151 ? -9 21.016 12.234 1 89.62 151 THR B C 1
ATOM 2457 O O . THR B 1 151 ? -8.305 21.719 12.969 1 89.62 151 THR B O 1
ATOM 2460 N N . GLY B 1 152 ? -8.758 20.906 11.023 1 92.94 152 GLY B N 1
ATOM 2461 C CA . GLY B 1 152 ? -7.727 21.672 10.336 1 92.94 152 GLY B CA 1
ATOM 2462 C C . GLY B 1 152 ? -6.363 21.016 10.391 1 92.94 152 GLY B C 1
ATOM 2463 O O . GLY B 1 152 ? -5.348 21.641 10.086 1 92.94 152 GLY B O 1
ATOM 2464 N N . TRP B 1 153 ? -6.316 19.859 10.883 1 94.88 153 TRP B N 1
ATOM 2465 C CA . TRP B 1 153 ? -5.051 19.141 10.945 1 94.88 153 TRP B CA 1
ATOM 2466 C C . TRP B 1 153 ? -5.277 17.625 10.883 1 94.88 153 TRP B C 1
ATOM 2468 O O . TRP B 1 153 ? -6.375 17.141 11.164 1 94.88 153 TRP B O 1
ATOM 2478 N N . VAL B 1 154 ? -4.234 16.953 10.391 1 95.69 154 VAL B N 1
ATOM 2479 C CA . VAL B 1 154 ? -4.211 15.508 10.539 1 95.69 154 VAL B CA 1
ATOM 2480 C C . VAL B 1 154 ? -2.883 15.078 11.156 1 95.69 154 VAL B C 1
ATOM 2482 O O . VAL B 1 154 ? -1.85 15.703 10.922 1 95.69 154 VAL B O 1
ATOM 2485 N N . TYR B 1 155 ? -2.994 14.031 11.969 1 95.62 155 TYR B N 1
ATOM 2486 C CA . TYR B 1 155 ? -1.843 13.289 12.469 1 95.62 155 TYR B CA 1
ATOM 2487 C C . TYR B 1 155 ? -1.735 11.93 11.781 1 95.62 155 TYR B C 1
ATOM 2489 O O . TYR B 1 155 ? -2.732 11.219 11.633 1 95.62 155 TYR B O 1
ATOM 2497 N N . ILE B 1 156 ? -0.526 11.625 11.32 1 96.75 156 ILE B N 1
ATOM 2498 C CA . ILE B 1 156 ? -0.313 10.336 10.672 1 96.75 156 ILE B CA 1
ATOM 2499 C C . ILE B 1 156 ? 0.917 9.656 11.266 1 96.75 156 ILE B C 1
ATOM 2501 O O . ILE B 1 156 ? 1.999 10.25 11.312 1 96.75 156 ILE B O 1
ATOM 2505 N N . ASP B 1 157 ? 0.745 8.469 11.711 1 96.69 157 ASP B N 1
ATOM 2506 C CA . ASP B 1 157 ? 1.863 7.582 12.008 1 96.69 157 ASP B CA 1
ATOM 2507 C C . ASP B 1 157 ? 2.119 6.613 10.859 1 96.69 157 ASP B C 1
ATOM 2509 O O . ASP B 1 157 ? 1.249 5.812 10.516 1 96.69 157 ASP B O 1
ATOM 2513 N N . MET B 1 158 ? 3.32 6.719 10.328 1 97.69 158 MET B N 1
ATOM 2514 C CA . MET B 1 158 ? 3.707 5.824 9.242 1 97.69 158 MET B CA 1
ATOM 2515 C C . MET B 1 158 ? 4.645 4.734 9.742 1 97.69 158 MET B C 1
ATOM 2517 O O . MET B 1 158 ? 5.516 4.992 10.578 1 97.69 158 MET B O 1
ATOM 2521 N N . TYR B 1 159 ? 4.508 3.555 9.125 1 97.25 159 TYR B N 1
ATOM 2522 C CA . TYR B 1 159 ? 5.312 2.373 9.406 1 97.25 159 TYR B CA 1
ATOM 2523 C C . TYR B 1 159 ? 5.777 1.709 8.117 1 97.25 159 TYR B C 1
ATOM 2525 O O . TYR B 1 159 ? 5.195 1.934 7.051 1 97.25 159 TYR B O 1
ATOM 2533 N N . TYR B 1 160 ? 6.82 0.941 8.219 1 97.06 160 TYR B N 1
ATOM 2534 C CA . TYR B 1 160 ? 7.211 0.124 7.074 1 97.06 160 TYR B CA 1
ATOM 2535 C C . TYR B 1 160 ? 7.5 -1.311 7.504 1 97.06 160 TYR B C 1
ATOM 2537 O O . TYR B 1 160 ? 7.871 -1.559 8.656 1 97.06 160 TYR B O 1
ATOM 2545 N N . MET B 1 161 ? 7.285 -2.189 6.535 1 95.38 161 MET B N 1
ATOM 2546 C CA . MET B 1 161 ? 7.395 -3.625 6.773 1 95.38 161 MET B CA 1
ATOM 2547 C C . MET B 1 161 ? 8.852 -4.039 6.949 1 95.38 161 MET B C 1
ATOM 2549 O O . MET B 1 161 ? 9.727 -3.574 6.219 1 95.38 161 MET B O 1
ATOM 2553 N N . VAL B 1 162 ? 9.031 -4.941 7.918 1 90.88 162 VAL B N 1
ATOM 2554 C CA . VAL B 1 162 ? 10.305 -5.621 8.117 1 90.88 162 VAL B CA 1
ATOM 2555 C C . VAL B 1 162 ? 10.07 -7.109 8.352 1 90.88 162 VAL B C 1
ATOM 2557 O O . VAL B 1 162 ? 9.094 -7.496 9 1 90.88 162 VAL B O 1
ATOM 2560 N N . ASP B 1 163 ? 10.664 -7.992 7.621 1 76.38 163 ASP B N 1
ATOM 2561 C CA . ASP B 1 163 ? 10.508 -9.422 7.863 1 76.38 163 ASP B CA 1
ATOM 2562 C C . ASP B 1 163 ? 11.477 -9.906 8.938 1 76.38 163 ASP B C 1
ATOM 2564 O O . ASP B 1 163 ? 12.695 -9.82 8.766 1 76.38 163 ASP B O 1
ATOM 2568 N N . ASP B 1 164 ? 10.875 -10.125 10.156 1 65.69 164 ASP B N 1
ATOM 2569 C CA . ASP B 1 164 ? 11.688 -10.609 11.273 1 65.69 164 ASP B CA 1
ATOM 2570 C C . ASP B 1 164 ? 12.156 -12.039 11.023 1 65.69 164 ASP B C 1
ATOM 2572 O O . ASP B 1 164 ? 12.992 -12.562 11.766 1 65.69 164 ASP B O 1
ATOM 2576 N N . GLY B 1 165 ? 11.484 -12.859 10.172 1 55.06 165 GLY B N 1
ATOM 2577 C CA . GLY B 1 165 ? 11.773 -14.281 10.047 1 55.06 165 GLY B CA 1
ATOM 2578 C C . GLY B 1 165 ? 13.086 -14.562 9.336 1 55.06 165 GLY B C 1
ATOM 2579 O O . GLY B 1 165 ? 13.359 -15.703 8.961 1 55.06 165 GLY B O 1
ATOM 2580 N N . ILE B 1 166 ? 13.734 -13.688 8.617 1 44.44 166 ILE B N 1
ATOM 2581 C CA . ILE B 1 166 ? 14.68 -14.438 7.797 1 44.44 166 ILE B CA 1
ATOM 2582 C C . ILE B 1 166 ? 15.5 -15.375 8.68 1 44.44 166 ILE B C 1
ATOM 2584 O O . ILE B 1 166 ? 16.297 -14.914 9.508 1 44.44 166 ILE B O 1
ATOM 2588 N N . ASP B 1 167 ? 14.93 -16.328 9.25 1 36.47 167 ASP B N 1
ATOM 2589 C CA . ASP B 1 167 ? 15.938 -17.375 9.312 1 36.47 167 ASP B CA 1
ATOM 2590 C C . ASP B 1 167 ? 16.594 -17.594 7.953 1 36.47 167 ASP B C 1
ATOM 2592 O O . ASP B 1 167 ? 15.93 -18.016 7 1 36.47 167 ASP B O 1
ATOM 2596 N N . LEU B 1 168 ? 17.484 -16.625 7.484 1 33.12 168 LEU B N 1
ATOM 2597 C CA . LEU B 1 168 ? 18.406 -17.062 6.441 1 33.12 168 LEU B CA 1
ATOM 2598 C C . LEU B 1 168 ? 18.641 -18.562 6.516 1 33.12 168 LEU B C 1
ATOM 2600 O O . LEU B 1 168 ? 19.062 -19.078 7.555 1 33.12 168 LEU B O 1
ATOM 2604 N N . VAL B 1 169 ? 17.891 -19.359 6 1 28.78 169 VAL B N 1
ATOM 2605 C CA . VAL B 1 169 ? 18.406 -20.703 5.785 1 28.78 169 VAL B CA 1
ATOM 2606 C C . VAL B 1 169 ? 19.891 -20.641 5.457 1 28.78 169 VAL B C 1
ATOM 2608 O O . VAL B 1 169 ? 20.297 -19.969 4.516 1 28.78 169 VAL B O 1
ATOM 2611 N N . THR B 1 170 ? 20.766 -20.531 6.512 1 27.06 170 THR B N 1
ATOM 2612 C CA . THR B 1 170 ? 22.156 -20.922 6.27 1 27.06 170 THR B CA 1
ATOM 2613 C C . THR B 1 170 ? 22.234 -21.969 5.16 1 27.06 170 THR B C 1
ATOM 2615 O O . THR B 1 170 ? 21.547 -22.984 5.219 1 27.06 170 THR B O 1
ATOM 2618 N N . PRO B 1 171 ? 22.922 -21.578 4.07 1 27.09 171 PRO B N 1
ATOM 2619 C CA . PRO B 1 171 ? 23.281 -22.797 3.355 1 27.09 171 PRO B CA 1
ATOM 2620 C C . PRO B 1 171 ? 23.734 -23.922 4.293 1 27.09 171 PRO B C 1
ATOM 2622 O O . PRO B 1 171 ? 24.234 -23.656 5.383 1 27.09 171 PRO B O 1
#

Organism: Pyricularia oryzae (strain 70-15 / ATCC MYA-4617 / FGSC 8958) (NCBI:txid242507)

Radius of gyration: 27.98 Å; Cα contacts (8 Å, |Δi|>4): 791; chains: 2; bounding box: 50×150×68 Å

Nearest PDB structures (foldseek):
  4pux-assembly1_A  TM=9.497E-01  e=2.435E-14  Acinetobacter baumannii AYE
  3c5o-assembly1_A  TM=9.287E-01  e=6.319E-12  Rhodopseudomonas palustris CGA009
  3c5o-assembly1_D  TM=9.280E-01  e=2.783E-11  Rhodopseudomonas palustris CGA009
  3g7g-assembly2_H  TM=9.270E-01  e=1.871E-10  Clostridium acetobutylicum ATCC 824
  3g7g-assembly1_A  TM=9.020E-01  e=2.194E-10  Clostridium acetobutylicum ATCC 824

Secondary structure (DSSP, 8-state):
---------------------------PPPPEEEEEEEEEEEEPPPEEEEEETTEEEEEEEEEEEEEE-SS-EEEEEEEEEE--EE-TTS-EE-EEEEEEEETTS-EEEEEEEEEE-TTS-EEEEEEEE---STTGGGGG--EEEEEEE-SSEEEEEEEEEE-TT------/---------------------------PPPPEEEEEEEEEEEEPPPEEEEEETTEEEEEEEEEEEEEE-SS-EEEEEEEEEE--EE-TTS-EE-EEEEEEEETTS-EEEEEEEEEE-TTS-EEEEEEEE---STTGGGGG--EEEEEEE-SSEEEEEEEEEE-TT------

Foldseek 3Di:
DPPPPPPPPPPPPPPPPPPPCPVPPPPAPDWDWDWDKKWKWFWDDKAWPQQDPFATWIWIFTQKTWMDDPQWIFMWHSDWTWGWGQGPVRKIKTWIWTWTATPVGWIKIKIWIFIQDPVGKTKIWIAIDTPDPSCRVRRPWTKMWIWDDDDRMIMITMITIDRPPPPVPPD/DPPPPPPPPPPPPPPPPPPPCPVPPDPAPDWDWDWDKKWKWFWDDKAWPQQDPFATWIWIFTQKTWMDDPQWIFMWHSDWTWGWGQGPVRKIKTWIWTWTATPVGWIKIKIWIFIQDPVGKTKIWIAIDTPDPSCRVRRPWTKMWIWDDDDRMIMITMITTDRPPPPVPPD

Sequence (342 aa):
MHIVAFITGALGLCSAVVASNLEARQLAPVPSLTHLYSLNCTLDPKIEVGDGPYGKRVAIPIIGGTFEGPRLKGTIRNLGADWGLTDNRGIFHPDTRYGLTTDDGAEIYIRTFGSKQPDGGIYLHGLYETGSDKYWWLNDIVAVGVLKSGTGWVYIDMYYMVDDGIDLVTPMHIVAFITGALGLCSAVVASNLEARQLAPVPSLTHLYSLNCTLDPKIEVGDGPYGKRVAIPIIGGTFEGPRLKGTIRNLGADWGLTDNRGIFHPDTRYGLTTDDGAEIYIRTFGSKQPDGGIYLHGLYETGSDKYWWLNDIVAVGVLKSGTGWVYIDMYYMVDDGIDLVTP

pLDDT: mean 85.44, std 22.41, range [26.98, 98.88]

Solvent-accessible surface area (backbone atoms only — not comparable to full-atom values): 18608 Å² total; per-residue (Å²): 137,85,78,77,78,78,75,76,74,76,77,73,77,75,74,74,73,74,71,74,68,66,65,72,71,70,75,70,66,74,58,40,70,42,81,44,32,39,32,44,38,35,40,50,79,70,41,80,73,40,81,50,98,76,26,40,33,35,40,31,38,33,56,24,44,39,35,44,34,92,85,48,42,34,33,34,40,71,41,49,30,30,55,24,33,26,35,93,81,67,46,44,26,48,38,32,42,37,38,38,34,35,75,89,67,46,58,35,43,36,37,38,34,43,18,50,42,95,88,69,40,30,38,27,42,44,45,45,42,50,86,38,77,91,56,38,67,50,55,46,58,46,31,38,31,44,37,46,78,59,93,56,30,38,39,35,45,31,26,30,65,43,71,76,49,72,69,66,75,68,128,136,85,80,78,77,77,76,78,75,78,78,74,78,75,74,75,74,75,68,72,68,67,64,71,71,71,74,69,63,74,57,42,71,40,81,43,33,39,33,44,35,36,41,51,77,71,43,82,74,40,82,51,98,76,26,39,34,34,39,30,39,34,57,24,43,38,35,44,34,91,85,48,44,36,34,34,41,70,40,48,31,30,54,22,35,28,35,93,82,68,47,43,27,48,37,32,40,37,36,37,35,34,76,88,67,45,58,34,44,36,37,39,34,42,17,50,41,96,89,69,40,28,38,27,39,45,45,47,43,50,86,40,76,90,56,39,67,52,56,47,57,47,30,37,32,43,36,46,78,60,92,55,30,38,38,33,45,32,27,30,66,42,72,76,47,71,66,66,74,68,129

InterPro domains:
  IPR020915 Uncharacterised protein family UPF0311 [PTHR37315] (24-116)